Protein AF-A0A7S3MG61-F1 (afdb_monomer)

Foldseek 3Di:
DDDDDDDDDPVVVVVVVVVVVVVVVVVVVVVVVVVVVVVVVVVVVVVVVVVVVVVVVVVVVVVVVVVVVVVVVVVVVVVVVVVVVVVVVVVVVVVCCVVPPDPQFQLQDPVSLVVVLVVLLPDDDQAPVVLVVSLVSLVVSLVNLVVQLVVCVVVVPPVSNVVSVVSNVSSVVSSVVSNVNNVVVCVVCVVVVVPPD

Organism: NCBI:txid89044

Mean predicted aligned error: 12.18 Å

Structure (mmCIF, N/CA/C/O backbone):
data_AF-A0A7S3MG61-F1
#
_entry.id   AF-A0A7S3MG61-F1
#
loop_
_atom_site.group_PDB
_atom_site.id
_atom_site.type_symbol
_atom_site.label_atom_id
_atom_site.label_alt_id
_atom_site.label_comp_id
_atom_site.label_asym_id
_atom_site.label_entity_id
_atom_site.label_seq_id
_atom_site.pdbx_PDB_ins_code
_atom_site.Cartn_x
_atom_site.Cartn_y
_atom_site.Cartn_z
_atom_site.occupancy
_atom_site.B_iso_or_equiv
_atom_site.auth_seq_id
_atom_site.auth_comp_id
_atom_site.auth_asym_id
_atom_site.auth_atom_id
_atom_site.pdbx_PDB_model_num
ATOM 1 N N . MET A 1 1 ? -23.237 14.211 107.366 1.00 39.22 1 MET A N 1
ATOM 2 C CA . MET A 1 1 ? -23.897 12.9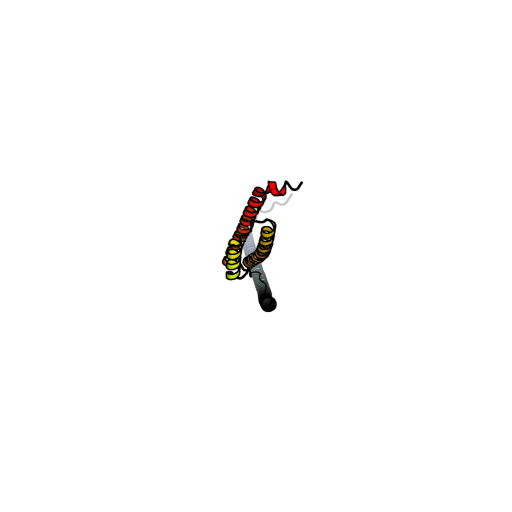23 107.675 1.00 39.22 1 MET A CA 1
ATOM 3 C C . MET A 1 1 ? -24.653 12.471 106.430 1.00 39.22 1 MET A C 1
ATOM 5 O O . MET A 1 1 ? -25.787 12.879 106.239 1.00 39.22 1 MET A O 1
ATOM 9 N N . GLY A 1 2 ? -23.993 11.743 105.523 1.00 42.53 2 GLY A N 1
ATOM 10 C CA . GLY A 1 2 ? -24.640 11.208 104.318 1.00 42.53 2 GLY A CA 1
ATOM 11 C C . GLY A 1 2 ? -25.336 9.879 104.642 1.00 42.53 2 GLY A C 1
ATOM 12 O O . GLY A 1 2 ? -24.724 9.055 105.325 1.00 42.53 2 GLY A O 1
ATOM 13 N N . PRO A 1 3 ? -26.592 9.653 104.222 1.00 50.09 3 PRO A N 1
ATOM 14 C CA . PRO A 1 3 ? -27.312 8.431 104.562 1.00 50.09 3 PRO A CA 1
ATOM 15 C C . PRO A 1 3 ? -26.637 7.206 103.924 1.00 50.09 3 PRO A C 1
ATOM 17 O O . PRO A 1 3 ? -26.406 7.152 102.714 1.00 50.09 3 PRO A O 1
ATOM 20 N N . LYS A 1 4 ? -26.298 6.220 104.766 1.00 53.09 4 LYS A N 1
ATOM 21 C CA . LYS A 1 4 ? -25.766 4.911 104.362 1.00 53.09 4 LYS A CA 1
ATOM 22 C C . LYS A 1 4 ? -26.790 4.210 103.463 1.00 53.09 4 LYS A C 1
ATOM 24 O O . LYS A 1 4 ? -27.895 3.916 103.910 1.00 53.09 4 LYS A O 1
ATOM 29 N N . LYS A 1 5 ? -26.408 3.916 102.215 1.00 53.34 5 LYS A N 1
ATOM 30 C CA . LYS A 1 5 ? -27.194 3.079 101.295 1.00 53.34 5 LYS A CA 1
ATOM 31 C C . LYS A 1 5 ? -27.421 1.696 101.919 1.00 53.34 5 LYS A C 1
ATOM 33 O O . LYS A 1 5 ? -26.457 1.005 102.252 1.00 53.34 5 LYS A O 1
ATOM 38 N N . ALA A 1 6 ? -28.685 1.309 102.069 1.00 57.03 6 ALA A N 1
ATOM 39 C CA . ALA A 1 6 ? -29.085 -0.039 102.455 1.00 57.03 6 ALA A CA 1
ATOM 40 C C . ALA A 1 6 ? -28.622 -1.055 101.390 1.00 57.03 6 ALA A C 1
ATOM 42 O O . ALA A 1 6 ? -28.714 -0.790 100.190 1.00 57.03 6 ALA A O 1
ATOM 43 N N . LYS A 1 7 ? -28.091 -2.205 101.825 1.00 57.38 7 LYS A N 1
ATOM 44 C CA . LYS A 1 7 ? -27.739 -3.324 100.938 1.00 57.38 7 LYS A CA 1
ATOM 45 C C . LYS A 1 7 ? -29.035 -3.986 100.455 1.00 57.38 7 LYS A C 1
ATOM 47 O O . LYS A 1 7 ? -29.800 -4.457 101.289 1.00 57.38 7 LYS A O 1
ATOM 52 N N . LYS A 1 8 ? -29.253 -4.018 99.135 1.00 55.31 8 LYS A N 1
ATOM 53 C CA . LYS A 1 8 ? -30.353 -4.758 98.489 1.00 55.31 8 LYS A CA 1
ATOM 54 C C . LYS A 1 8 ? -30.331 -6.234 98.900 1.00 55.31 8 LYS A C 1
ATOM 56 O O . LYS A 1 8 ? -29.253 -6.807 99.088 1.00 55.31 8 LYS A O 1
ATOM 61 N N . THR A 1 9 ? -31.506 -6.838 99.046 1.00 62.31 9 THR A N 1
ATOM 62 C CA . THR A 1 9 ? -31.637 -8.260 99.392 1.00 62.31 9 THR A CA 1
ATOM 63 C C . THR A 1 9 ? -31.299 -9.155 98.192 1.00 62.31 9 THR A C 1
ATOM 65 O O . THR A 1 9 ? -31.356 -8.729 97.040 1.00 62.31 9 THR A O 1
ATOM 68 N N . LYS A 1 10 ? -30.897 -10.411 98.443 1.00 66.56 10 LYS A N 1
ATOM 69 C CA . LYS A 1 10 ? -30.443 -11.351 97.396 1.00 66.56 10 LYS A CA 1
ATOM 70 C C . LYS A 1 10 ? -31.524 -11.624 96.331 1.00 66.56 10 LYS A C 1
ATOM 72 O O . LYS A 1 10 ? -31.174 -11.820 95.177 1.00 66.56 10 LYS A O 1
ATOM 77 N N . ALA A 1 11 ? -32.801 -11.571 96.720 1.00 70.69 11 ALA A N 1
ATOM 78 C CA . ALA A 1 11 ? -33.955 -11.739 95.834 1.00 70.69 11 ALA A CA 1
ATOM 79 C C . ALA A 1 11 ? -34.184 -10.520 94.918 1.00 70.69 11 ALA A C 1
ATOM 81 O O . ALA A 1 11 ? -34.349 -10.689 93.717 1.00 70.69 11 ALA A O 1
ATOM 82 N N . GLU A 1 12 ? -34.081 -9.294 95.443 1.00 67.00 12 GLU A N 1
ATOM 83 C CA . GLU A 1 12 ? -34.183 -8.063 94.633 1.00 67.00 12 GLU A CA 1
ATOM 84 C C . GLU A 1 12 ? -33.030 -7.938 93.620 1.00 67.00 12 GLU A C 1
ATOM 86 O O . GLU A 1 12 ? -33.193 -7.370 92.544 1.00 67.00 12 GLU A O 1
ATOM 91 N N . LEU A 1 13 ? -31.853 -8.484 93.948 1.00 66.31 13 LEU A N 1
ATOM 92 C CA . LEU A 1 13 ? -30.700 -8.563 93.042 1.00 66.31 13 LEU A CA 1
ATOM 93 C C . LEU A 1 13 ? -30.873 -9.600 91.921 1.00 66.31 13 LEU A C 1
ATOM 95 O O . LEU A 1 13 ? -30.273 -9.432 90.861 1.00 66.31 13 LEU A O 1
ATOM 99 N N . GLU A 1 14 ? -31.642 -10.667 92.146 1.00 72.88 14 GLU A N 1
ATOM 100 C CA . GLU A 1 14 ? -31.968 -11.655 91.108 1.00 72.88 14 GLU A CA 1
ATOM 101 C C . GLU A 1 14 ? -33.100 -11.167 90.199 1.00 72.88 14 GLU A C 1
ATOM 103 O O . GLU A 1 14 ? -32.994 -11.307 88.984 1.00 72.88 14 GLU A O 1
ATOM 108 N N . GLU A 1 15 ? -34.119 -10.506 90.749 1.00 75.12 15 GLU A N 1
ATOM 109 C CA . GLU A 1 15 ? -35.211 -9.910 89.970 1.00 75.12 15 GLU A CA 1
ATOM 110 C C . GLU A 1 15 ? -34.721 -8.751 89.080 1.00 75.12 15 GLU A C 1
ATOM 112 O O . GLU A 1 15 ? -35.071 -8.673 87.904 1.00 75.12 15 GLU A O 1
ATOM 117 N N . GLU A 1 16 ? -33.813 -7.904 89.584 1.00 73.62 16 GLU A N 1
ATOM 118 C CA . GLU A 1 16 ? -33.169 -6.853 88.782 1.00 73.62 16 GLU A CA 1
ATOM 119 C C . GLU A 1 16 ? -32.260 -7.429 87.682 1.00 73.62 16 GLU A C 1
ATOM 121 O O . GLU A 1 16 ? -32.155 -6.844 86.604 1.00 73.62 16 GLU A O 1
ATOM 126 N N . LYS A 1 17 ? -31.610 -8.577 87.921 1.00 77.75 17 LYS A N 1
ATOM 127 C CA . LYS A 1 17 ? -30.827 -9.276 86.889 1.00 77.75 17 LYS A CA 1
ATOM 128 C C . LYS A 1 17 ? -31.722 -9.864 85.801 1.00 77.75 17 LYS A C 1
ATOM 130 O O . LYS A 1 17 ? -31.423 -9.666 84.630 1.00 77.75 17 LYS A O 1
ATOM 135 N N . LEU A 1 18 ? -32.824 -10.512 86.178 1.00 78.25 18 LEU A N 1
ATOM 136 C CA . LEU A 1 18 ? -33.815 -11.060 85.246 1.00 78.25 18 LEU A CA 1
ATOM 137 C C . LEU A 1 18 ? -34.458 -9.967 84.382 1.00 78.25 18 LEU A C 1
ATOM 139 O O . LEU A 1 18 ? -34.554 -10.126 83.167 1.00 78.25 18 LEU A O 1
ATOM 143 N N . ALA A 1 19 ? -34.826 -8.830 84.977 1.00 79.44 19 ALA A N 1
ATOM 144 C CA . ALA A 1 19 ? -35.362 -7.690 84.233 1.00 79.44 19 ALA A CA 1
ATOM 145 C C . ALA A 1 19 ? -34.335 -7.104 83.247 1.00 79.44 19 ALA A C 1
ATOM 147 O O . ALA A 1 19 ? -34.679 -6.780 82.110 1.00 79.44 19 ALA A O 1
ATOM 148 N N . ARG A 1 20 ? -33.060 -7.020 83.653 1.00 79.50 20 ARG A N 1
ATOM 149 C CA . ARG A 1 20 ? -31.976 -6.510 82.803 1.00 79.50 20 ARG A CA 1
ATOM 150 C C . ARG A 1 20 ? -31.647 -7.467 81.650 1.00 79.50 20 ARG A C 1
ATOM 152 O O . ARG A 1 20 ? -31.441 -7.004 80.534 1.00 79.50 20 ARG A O 1
ATOM 159 N N . GLU A 1 21 ? -31.666 -8.780 81.887 1.00 81.88 21 GLU A N 1
ATOM 160 C CA . GLU A 1 21 ? -31.512 -9.800 80.838 1.00 81.88 21 GLU A CA 1
ATOM 161 C C . GLU A 1 21 ? -32.682 -9.781 79.839 1.00 81.88 21 GLU A C 1
ATOM 163 O O . GLU A 1 21 ? -32.477 -9.945 78.634 1.00 81.88 21 GLU A O 1
ATOM 168 N N . GLU A 1 22 ? -33.916 -9.544 80.298 1.00 80.75 22 GLU A N 1
ATOM 169 C CA . GLU A 1 22 ? -35.078 -9.445 79.410 1.00 80.75 22 GLU A CA 1
ATOM 170 C C . GLU A 1 22 ? -35.059 -8.162 78.559 1.00 80.75 22 GLU A C 1
ATOM 172 O O . GLU A 1 22 ? -35.382 -8.209 77.367 1.00 80.75 22 GLU A O 1
ATOM 177 N N . GLU A 1 23 ? -34.645 -7.026 79.130 1.00 83.00 23 GLU A N 1
ATOM 178 C CA . GLU A 1 23 ? -34.424 -5.779 78.385 1.00 83.00 23 GLU A CA 1
ATOM 179 C C . GLU A 1 23 ? -33.294 -5.913 77.362 1.00 83.00 23 GLU A C 1
ATOM 181 O O . GLU A 1 23 ? -33.469 -5.516 76.210 1.00 83.00 23 GLU A O 1
ATOM 186 N N . GLU A 1 24 ? -32.169 -6.526 77.734 1.00 84.44 24 GLU A N 1
ATOM 187 C CA . GLU A 1 24 ? -31.039 -6.759 76.830 1.00 84.44 24 GLU A CA 1
ATOM 188 C C . GLU A 1 24 ? -31.435 -7.696 75.679 1.00 84.44 24 GLU A C 1
ATOM 190 O O . GLU A 1 24 ? -31.105 -7.446 74.518 1.00 84.44 24 GLU A O 1
ATOM 195 N N . ARG A 1 25 ? -32.254 -8.720 75.954 1.00 85.50 25 ARG A N 1
ATOM 196 C CA . ARG A 1 25 ? -32.811 -9.596 74.915 1.00 85.50 25 ARG A CA 1
ATOM 197 C C . ARG A 1 25 ? -33.752 -8.847 73.972 1.00 85.50 25 ARG A C 1
ATOM 199 O O . ARG A 1 25 ? -33.692 -9.061 72.761 1.00 85.50 25 ARG A O 1
ATOM 206 N N . LYS A 1 26 ? -34.623 -7.975 74.493 1.00 88.06 26 LYS A N 1
ATOM 207 C CA . LYS A 1 26 ? -35.524 -7.144 73.671 1.00 88.06 26 LYS A CA 1
ATOM 208 C C . LYS A 1 26 ? -34.745 -6.132 72.829 1.00 88.06 26 LYS A C 1
ATOM 210 O O . LYS A 1 26 ? -35.071 -5.961 71.655 1.00 88.06 26 LYS A O 1
ATOM 215 N N . ALA A 1 27 ? -33.705 -5.517 73.391 1.00 86.94 27 ALA A N 1
ATOM 216 C CA . ALA A 1 27 ? -32.818 -4.603 72.679 1.00 86.94 27 ALA A CA 1
ATOM 217 C C . ALA A 1 27 ? -32.076 -5.317 71.541 1.00 86.94 27 ALA A C 1
ATOM 219 O O . ALA A 1 27 ? -32.098 -4.836 70.410 1.00 86.94 27 ALA A O 1
ATOM 220 N N . LYS A 1 28 ? -31.531 -6.511 71.804 1.00 90.00 28 LYS A N 1
ATOM 221 C CA . LYS A 1 28 ? -30.835 -7.323 70.799 1.00 90.00 28 LYS A CA 1
ATOM 222 C C . LYS A 1 28 ? -31.748 -7.746 69.647 1.00 90.00 28 LYS A C 1
ATOM 224 O O . LYS A 1 28 ? -31.377 -7.605 68.492 1.00 90.00 28 LYS A O 1
ATOM 229 N N . ILE A 1 29 ? -32.981 -8.173 69.936 1.00 89.38 29 ILE A N 1
ATOM 230 C CA . ILE A 1 29 ? -33.969 -8.519 68.896 1.00 89.38 29 ILE A CA 1
ATOM 231 C C . ILE A 1 29 ? -34.336 -7.294 68.039 1.00 89.38 29 ILE A C 1
ATOM 233 O O . ILE A 1 29 ? -34.508 -7.415 66.826 1.00 89.38 29 ILE A O 1
ATOM 237 N N . ALA A 1 30 ? -34.472 -6.113 68.647 1.00 89.19 30 ALA A N 1
ATOM 238 C CA . ALA A 1 30 ? -34.774 -4.882 67.918 1.00 89.19 30 ALA A CA 1
ATOM 239 C C . ALA A 1 30 ? -33.593 -4.408 67.050 1.00 89.19 30 ALA A C 1
ATOM 241 O O . ALA A 1 30 ? -33.809 -3.928 65.935 1.00 89.19 30 ALA A O 1
ATOM 242 N N . GLU A 1 31 ? -32.363 -4.564 67.540 1.00 90.00 31 GLU A N 1
ATOM 243 C CA . GLU A 1 31 ? -31.133 -4.282 66.798 1.00 90.00 31 GLU A CA 1
ATOM 244 C C . GLU A 1 31 ? -30.945 -5.258 65.630 1.00 90.00 31 GLU A C 1
ATOM 246 O O . GLU A 1 31 ? -30.749 -4.820 64.497 1.00 90.00 31 GLU A O 1
ATOM 251 N N . ASP A 1 32 ? -31.118 -6.562 65.864 1.00 90.81 32 ASP A N 1
ATOM 252 C CA . ASP A 1 32 ? -31.057 -7.595 64.825 1.00 90.81 32 ASP A CA 1
ATOM 253 C C . ASP A 1 32 ? -32.106 -7.345 63.730 1.00 90.81 32 ASP A C 1
ATOM 255 O O . ASP A 1 32 ? -31.814 -7.475 62.539 1.00 90.81 32 ASP A O 1
ATOM 259 N N . LYS A 1 33 ? -33.315 -6.908 64.110 1.00 92.62 33 LYS A N 1
ATOM 260 C CA . LYS A 1 33 ? -34.366 -6.540 63.153 1.00 92.62 33 LYS A CA 1
ATOM 261 C C . LYS A 1 33 ? -33.985 -5.317 62.312 1.00 92.62 33 LYS A C 1
ATOM 263 O O . LYS A 1 33 ? -34.169 -5.351 61.098 1.00 92.62 33 LYS A O 1
ATOM 268 N N . ARG A 1 34 ? -33.421 -4.266 62.921 1.00 91.50 34 ARG A N 1
ATOM 269 C CA . ARG A 1 34 ? -32.925 -3.091 62.178 1.00 91.50 34 ARG A CA 1
ATOM 270 C C . ARG A 1 34 ? -31.788 -3.455 61.230 1.00 91.50 34 ARG A C 1
ATOM 272 O O . ARG A 1 34 ? -31.805 -3.038 60.079 1.00 91.50 34 ARG A O 1
ATOM 279 N N . ASN A 1 35 ? -30.842 -4.270 61.689 1.00 92.81 35 ASN A N 1
ATOM 280 C CA . ASN A 1 35 ? -29.720 -4.724 60.872 1.00 92.81 35 ASN A CA 1
ATOM 281 C C . ASN A 1 35 ? -30.194 -5.558 59.672 1.00 92.81 35 ASN A C 1
ATOM 283 O O . ASN A 1 35 ? -29.661 -5.400 58.574 1.00 92.81 35 ASN A O 1
ATOM 287 N N . ALA A 1 36 ? -31.212 -6.405 59.852 1.00 92.75 36 ALA A N 1
ATOM 288 C CA . ALA A 1 36 ? -31.808 -7.178 58.764 1.00 92.75 36 ALA A CA 1
ATOM 289 C C . ALA A 1 36 ? -32.539 -6.288 57.740 1.00 92.75 36 ALA A C 1
ATOM 291 O O . ALA A 1 36 ? -32.368 -6.476 56.536 1.00 92.75 36 ALA A O 1
ATOM 292 N N . GLU A 1 37 ? -33.311 -5.298 58.199 1.00 92.25 37 GLU A N 1
ATOM 293 C CA . GLU A 1 37 ? -34.001 -4.333 57.328 1.00 92.25 37 GLU A CA 1
ATOM 294 C C . GLU A 1 37 ? -33.005 -3.466 56.532 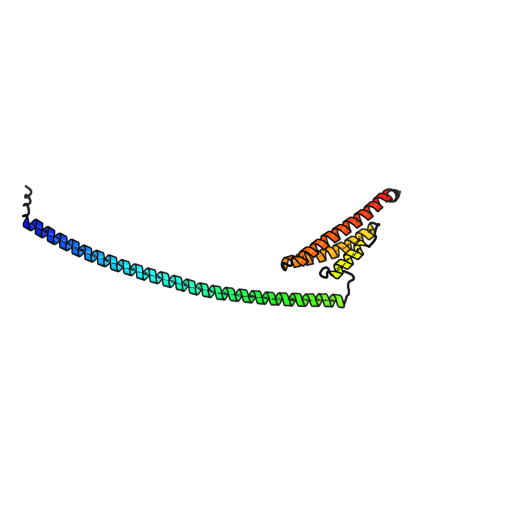1.00 92.25 37 GLU A C 1
ATOM 296 O O . GLU A 1 37 ? -33.165 -3.288 55.321 1.00 92.25 37 GLU A O 1
ATOM 301 N N . ASP A 1 38 ? -31.935 -2.985 57.174 1.00 93.19 38 ASP A N 1
ATOM 302 C CA . ASP A 1 38 ? -30.878 -2.213 56.512 1.00 93.19 38 ASP A CA 1
ATOM 303 C C . ASP A 1 38 ? -30.074 -3.060 55.514 1.00 93.19 38 ASP A C 1
ATOM 305 O O . ASP A 1 38 ? -29.711 -2.572 54.438 1.00 93.19 38 ASP A O 1
ATOM 309 N N . ALA A 1 39 ? -29.806 -4.330 55.831 1.00 93.81 39 ALA A N 1
ATOM 310 C CA . ALA A 1 39 ? -29.136 -5.255 54.920 1.00 93.81 39 ALA A CA 1
ATOM 311 C C . ALA A 1 39 ? -29.986 -5.541 53.674 1.00 93.81 39 ALA A C 1
ATOM 313 O O . ALA A 1 39 ? -29.470 -5.486 52.555 1.00 93.81 39 ALA A O 1
ATOM 314 N N . GLU A 1 40 ? -31.290 -5.774 53.844 1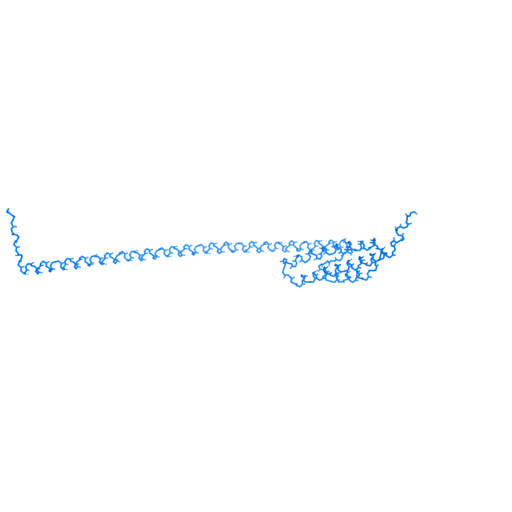.00 94.38 40 GLU A N 1
ATOM 315 C CA . GLU A 1 40 ? -32.205 -5.995 52.722 1.00 94.38 40 GLU A CA 1
ATOM 316 C C . GLU A 1 40 ? -32.329 -4.737 51.853 1.00 94.38 40 GLU A C 1
ATOM 318 O O . GLU A 1 40 ? -32.256 -4.819 50.626 1.00 94.38 40 GLU A O 1
ATOM 323 N N . LYS A 1 41 ? -32.408 -3.551 52.469 1.00 94.94 41 LYS A N 1
ATOM 324 C CA . LYS A 1 41 ? -32.431 -2.277 51.739 1.00 94.94 41 LYS A CA 1
ATOM 325 C C . LYS A 1 41 ? -31.159 -2.060 50.916 1.00 94.94 41 LYS A C 1
ATOM 327 O O . LYS A 1 41 ? -31.245 -1.637 49.764 1.00 94.94 41 LYS A O 1
ATOM 332 N N . ARG A 1 42 ? -29.981 -2.376 51.469 1.00 94.50 42 ARG A N 1
ATOM 333 C CA . ARG A 1 42 ? -28.704 -2.311 50.733 1.00 94.50 42 ARG A CA 1
ATOM 334 C C . ARG A 1 42 ? -28.660 -3.308 49.580 1.00 94.50 42 ARG A C 1
ATOM 336 O O . ARG A 1 42 ? -28.196 -2.942 48.505 1.00 94.50 42 ARG A O 1
ATOM 343 N N . ARG A 1 43 ? -29.167 -4.529 49.779 1.00 95.19 43 ARG A N 1
ATOM 344 C CA . ARG A 1 43 ? -29.229 -5.550 48.724 1.00 95.19 43 ARG A CA 1
ATOM 345 C C . ARG A 1 43 ? -30.124 -5.104 47.571 1.00 95.19 43 ARG A C 1
ATOM 347 O O . ARG A 1 43 ? -29.733 -5.235 46.417 1.00 95.19 43 ARG A O 1
ATOM 354 N N . LEU A 1 44 ? -31.303 -4.562 47.874 1.00 95.12 44 LEU A N 1
ATOM 355 C CA . LEU A 1 44 ? -32.235 -4.062 46.859 1.00 95.12 44 LEU A CA 1
ATOM 356 C C . LEU A 1 44 ? -31.653 -2.877 46.081 1.00 95.12 44 LEU A C 1
ATOM 358 O O . LEU A 1 44 ? -31.784 -2.835 44.861 1.00 95.12 44 LEU A O 1
ATOM 362 N N . GLU A 1 45 ? -30.968 -1.953 46.758 1.00 94.81 45 GLU A N 1
ATOM 363 C CA . GLU A 1 45 ? -30.316 -0.824 46.087 1.00 94.81 45 GLU A CA 1
ATOM 364 C C . GLU A 1 45 ? -29.140 -1.273 45.209 1.00 94.81 45 GLU A C 1
ATOM 366 O O . GLU A 1 45 ? -29.008 -0.798 44.084 1.00 94.81 45 GLU A O 1
ATOM 371 N N . GLN A 1 46 ? -28.324 -2.231 45.663 1.00 95.00 46 GLN A N 1
ATOM 372 C CA . GLN A 1 46 ? -27.270 -2.822 44.829 1.00 95.00 46 GLN A CA 1
ATOM 373 C C . GLN A 1 46 ? -27.848 -3.464 43.567 1.00 95.00 46 GLN A C 1
ATOM 375 O O . GLN A 1 46 ? -27.364 -3.198 42.471 1.00 95.00 46 GLN A O 1
ATOM 380 N N . LEU A 1 47 ? -28.928 -4.234 43.706 1.00 95.44 47 LEU A N 1
ATOM 381 C CA . LEU A 1 47 ? -29.581 -4.896 42.578 1.00 95.44 47 LEU A CA 1
ATOM 382 C C . LEU A 1 47 ? -30.176 -3.882 41.587 1.00 95.44 47 LEU A C 1
ATOM 384 O O . LEU A 1 47 ? -30.124 -4.093 40.375 1.00 95.44 47 LEU A O 1
ATOM 388 N N . ARG A 1 48 ? -30.691 -2.751 42.092 1.00 96.31 48 ARG A N 1
ATOM 389 C CA . ARG A 1 48 ? -31.157 -1.627 41.267 1.00 96.31 48 ARG A CA 1
ATOM 390 C C . ARG A 1 48 ? -30.006 -0.999 40.482 1.00 96.31 48 ARG A C 1
ATOM 392 O O . ARG A 1 48 ? -30.114 -0.863 39.267 1.00 96.31 48 ARG A O 1
ATOM 399 N N . VAL A 1 49 ? -28.902 -0.667 41.152 1.00 96.12 49 VAL A N 1
ATOM 400 C CA . VAL A 1 49 ? -27.720 -0.058 40.520 1.00 96.12 49 VAL A CA 1
ATOM 401 C C . VAL A 1 49 ? -27.102 -0.994 39.480 1.00 96.12 49 VAL A C 1
ATOM 403 O O . VAL A 1 49 ? -26.754 -0.549 38.390 1.00 96.12 49 VAL A O 1
ATOM 406 N N . GLU A 1 50 ? -27.000 -2.292 39.769 1.00 95.94 50 GLU A N 1
ATOM 407 C CA . GLU A 1 50 ? -26.513 -3.290 38.810 1.00 95.94 50 GLU A CA 1
ATOM 408 C C . GLU A 1 50 ? -27.428 -3.397 37.582 1.00 95.94 50 GLU A C 1
ATOM 410 O O . GLU A 1 50 ? -26.938 -3.442 36.451 1.00 95.94 50 GLU A O 1
ATOM 415 N N . GLY A 1 51 ? -28.749 -3.380 37.787 1.00 95.50 51 GLY A N 1
ATOM 416 C CA . GLY A 1 51 ? -29.731 -3.364 36.703 1.00 95.50 51 GLY A CA 1
ATOM 417 C C . GLY A 1 51 ? -29.620 -2.118 35.822 1.00 95.50 51 GLY A C 1
ATOM 418 O O . GLY A 1 51 ? -29.588 -2.229 34.596 1.00 95.50 51 GLY A O 1
ATOM 419 N N . GLU A 1 52 ? -29.492 -0.938 36.432 1.00 95.38 52 GLU A N 1
ATOM 420 C CA . GLU A 1 52 ? -29.304 0.335 35.725 1.00 95.38 52 GLU A CA 1
ATOM 421 C C . GLU A 1 52 ? -27.991 0.361 34.934 1.00 95.38 52 GLU A C 1
ATOM 423 O O . GLU A 1 52 ? -27.987 0.739 33.762 1.00 95.38 52 GLU A O 1
ATOM 428 N N . GLN A 1 53 ? -26.886 -0.103 35.528 1.00 96.12 53 GLN A N 1
ATOM 429 C CA . GLN A 1 53 ? -25.594 -0.196 34.843 1.00 96.12 53 GLN A CA 1
ATOM 430 C C . GLN A 1 53 ? -25.631 -1.175 33.671 1.00 96.12 53 GLN A C 1
ATOM 432 O O . GLN A 1 53 ? -25.056 -0.895 32.619 1.00 96.12 53 GLN A O 1
ATOM 437 N N . LYS A 1 54 ? -26.296 -2.323 33.835 1.00 96.81 54 LYS A N 1
ATOM 438 C CA . LYS A 1 54 ? -26.449 -3.302 32.759 1.00 96.81 54 LYS A CA 1
ATOM 439 C C . LYS A 1 54 ? -27.252 -2.715 31.599 1.00 96.81 54 LYS A C 1
ATOM 441 O O . LYS A 1 54 ? -26.790 -2.786 30.466 1.00 96.81 54 LYS A O 1
ATOM 446 N N . ASN A 1 55 ? -28.383 -2.075 31.889 1.00 96.69 55 ASN A N 1
ATOM 447 C CA . ASN A 1 55 ? -29.208 -1.425 30.872 1.00 96.69 55 ASN A CA 1
ATOM 448 C C . ASN A 1 55 ? -28.444 -0.303 30.143 1.00 96.69 55 ASN A C 1
ATOM 450 O O . ASN A 1 55 ? -28.479 -0.220 28.919 1.00 96.69 55 ASN A O 1
ATOM 454 N N . ALA A 1 56 ? -27.686 0.523 30.874 1.00 96.81 56 ALA A N 1
ATOM 455 C CA . ALA A 1 56 ? -26.860 1.572 30.275 1.00 96.81 56 ALA A CA 1
ATOM 456 C C . ALA A 1 56 ? -25.800 1.001 29.316 1.00 96.81 56 ALA A C 1
ATOM 458 O O . ALA A 1 56 ? -25.631 1.513 28.211 1.00 96.81 56 ALA A O 1
ATOM 459 N N . ARG A 1 57 ? -25.129 -0.092 29.705 1.00 96.25 57 ARG A N 1
ATOM 460 C CA . ARG A 1 57 ? -24.152 -0.783 28.847 1.00 96.25 57 ARG A CA 1
ATOM 461 C C . ARG A 1 57 ? -24.798 -1.409 27.615 1.00 96.25 57 ARG A C 1
ATOM 463 O O . ARG A 1 57 ? -24.200 -1.375 26.547 1.00 96.25 57 ARG A O 1
ATOM 470 N N . GLU A 1 58 ? -25.989 -1.988 27.749 1.00 97.31 58 GLU A N 1
ATOM 471 C CA . GLU A 1 58 ? -26.722 -2.574 26.619 1.00 97.31 58 GLU A CA 1
ATOM 472 C C . GLU A 1 58 ? -27.116 -1.504 25.592 1.00 97.31 58 GLU A C 1
ATOM 474 O O . GLU A 1 58 ? -26.886 -1.699 24.398 1.00 97.31 58 GLU A O 1
ATOM 479 N N . LEU A 1 59 ? -27.606 -0.347 26.050 1.00 97.31 59 LEU A N 1
ATOM 480 C CA . LEU A 1 59 ? -27.921 0.798 25.189 1.00 97.31 59 LEU A CA 1
ATOM 481 C C . LEU A 1 59 ? -26.676 1.367 24.496 1.00 97.31 59 LEU A C 1
ATOM 483 O O . LEU A 1 59 ? -26.704 1.641 23.297 1.00 97.31 59 LEU A O 1
ATOM 487 N N . GLU A 1 60 ? -25.568 1.521 25.224 1.00 97.56 60 GLU A N 1
ATOM 488 C CA . GLU A 1 60 ? -24.306 1.991 24.645 1.00 97.56 60 GLU A CA 1
ATOM 489 C C . GLU A 1 60 ? -23.760 1.008 23.604 1.00 97.56 60 GLU A C 1
ATOM 491 O O . GLU A 1 60 ? -23.320 1.416 22.531 1.00 97.56 60 GLU A O 1
ATOM 496 N N . LEU A 1 61 ? -23.842 -0.294 23.881 1.00 97.75 61 LEU A N 1
ATOM 497 C CA . LEU A 1 61 ? -23.413 -1.335 22.955 1.00 97.75 61 LEU A CA 1
ATOM 498 C C . LEU A 1 61 ? -24.277 -1.364 21.690 1.00 97.75 61 LEU A C 1
ATOM 500 O O . LEU A 1 61 ? -23.753 -1.621 20.608 1.00 97.75 61 LEU A O 1
ATOM 504 N N . GLN A 1 62 ? -25.576 -1.082 21.802 1.00 97.69 62 GLN A N 1
ATOM 505 C CA . GLN A 1 62 ? -26.443 -0.926 20.639 1.00 97.69 62 GLN A CA 1
ATOM 506 C C . GLN A 1 62 ? -26.048 0.300 19.804 1.00 97.69 62 GLN A C 1
ATOM 508 O O . GLN A 1 62 ? -25.845 0.158 18.601 1.00 97.69 62 GLN A O 1
ATOM 513 N N . ARG A 1 63 ? -25.828 1.460 20.439 1.00 97.88 63 ARG A N 1
ATOM 514 C CA . ARG A 1 63 ? -25.356 2.667 19.741 1.00 97.88 63 ARG A CA 1
ATOM 515 C C . ARG A 1 63 ? -24.031 2.419 19.013 1.00 97.88 63 ARG A C 1
ATOM 517 O O . ARG A 1 63 ? -23.893 2.761 17.847 1.00 97.88 63 ARG A O 1
ATOM 524 N N . LEU A 1 64 ? -23.067 1.782 19.682 1.00 97.69 64 LEU A N 1
ATOM 525 C CA . LEU A 1 64 ? -21.760 1.472 19.096 1.00 97.69 64 LEU A CA 1
ATOM 526 C C . LEU A 1 64 ? -21.856 0.499 17.916 1.00 97.69 64 LEU A C 1
ATOM 528 O O . LEU A 1 64 ? -21.080 0.618 16.972 1.00 97.69 64 LEU A O 1
ATOM 532 N N . LYS A 1 65 ? -22.793 -0.456 17.949 1.00 98.06 65 LYS A N 1
ATOM 533 C CA . LYS A 1 65 ? -23.047 -1.346 16.808 1.00 98.06 65 LYS A CA 1
ATOM 534 C C . LYS A 1 65 ? -23.579 -0.576 15.607 1.00 98.06 65 LYS A C 1
ATOM 536 O O . LYS A 1 65 ? -23.054 -0.756 14.516 1.00 98.06 65 LYS A O 1
ATOM 541 N N . GLU A 1 66 ? -24.562 0.293 15.818 1.00 97.69 66 GLU A N 1
ATOM 542 C CA . GLU A 1 66 ? -25.132 1.125 14.753 1.00 97.69 66 GLU A CA 1
ATOM 543 C C . GLU A 1 66 ? -24.069 2.062 14.149 1.00 97.69 66 GLU A C 1
ATOM 545 O O . GLU A 1 66 ? -23.947 2.157 12.929 1.00 97.69 66 GLU A O 1
ATOM 550 N N . GLU A 1 67 ? -23.232 2.690 14.984 1.00 97.50 67 GLU A N 1
ATOM 5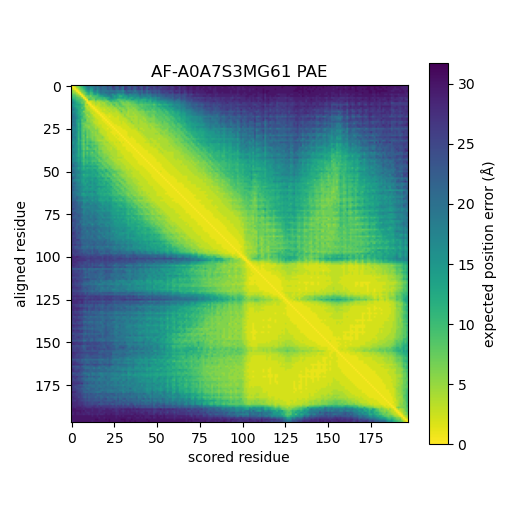51 C CA . GLU A 1 67 ? -22.098 3.509 14.530 1.00 97.50 67 GLU A CA 1
ATOM 552 C C . GLU A 1 67 ? -21.074 2.686 13.732 1.00 97.50 67 GLU A C 1
ATOM 554 O O . GLU A 1 67 ? -20.608 3.118 12.676 1.00 97.50 67 GLU A O 1
ATOM 559 N N . PHE A 1 68 ? -20.732 1.487 14.210 1.00 97.56 68 PHE A N 1
ATOM 560 C CA . PHE A 1 68 ? -19.795 0.596 13.530 1.00 97.56 68 PHE A CA 1
ATOM 561 C C . PHE A 1 68 ? -20.319 0.140 12.163 1.00 97.56 68 PHE A C 1
ATOM 563 O O . PHE A 1 68 ? -19.568 0.150 11.185 1.00 97.56 68 PHE A O 1
ATOM 570 N N . GLU A 1 69 ? -21.592 -0.245 12.081 1.00 97.75 69 GLU A N 1
ATOM 571 C CA . GLU A 1 69 ? -22.238 -0.641 10.828 1.00 97.75 69 GLU A CA 1
ATOM 572 C C . GLU A 1 69 ? -22.268 0.528 9.837 1.00 97.75 69 GLU A C 1
ATOM 574 O O . GLU A 1 69 ? -21.832 0.366 8.698 1.00 97.75 69 GLU A O 1
ATOM 579 N N . ALA A 1 70 ? -22.644 1.729 10.289 1.00 97.25 70 ALA A N 1
ATOM 580 C CA . ALA A 1 70 ? -22.648 2.928 9.454 1.00 97.25 70 ALA A CA 1
ATOM 581 C C . ALA A 1 70 ? -21.254 3.268 8.893 1.00 97.25 70 ALA A C 1
ATOM 583 O O . ALA A 1 70 ? -21.117 3.549 7.702 1.00 97.25 70 ALA A O 1
ATOM 584 N N . ILE A 1 71 ? -20.207 3.209 9.725 1.00 97.12 71 ILE A N 1
ATOM 585 C CA . ILE A 1 71 ? -18.822 3.442 9.281 1.00 97.12 71 ILE A CA 1
ATOM 586 C C . ILE A 1 71 ? -18.381 2.357 8.296 1.00 97.12 71 ILE A C 1
ATOM 588 O O 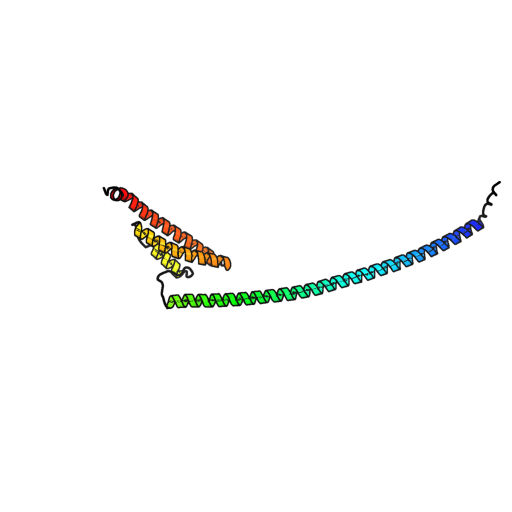. ILE A 1 71 ? -17.732 2.651 7.293 1.00 97.12 71 ILE A O 1
ATOM 592 N N . THR A 1 72 ? -18.727 1.100 8.569 1.00 97.25 72 THR 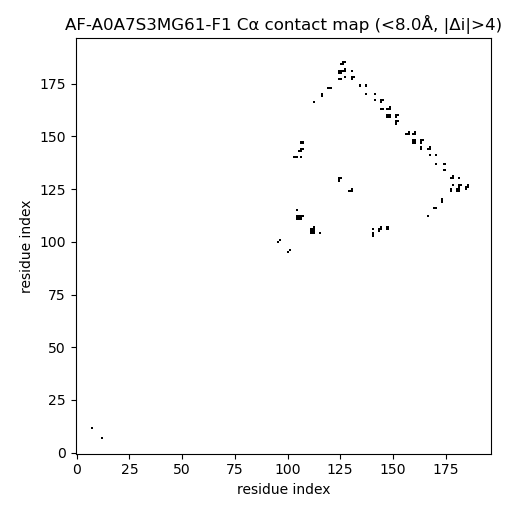A N 1
ATOM 593 C CA . THR A 1 72 ? -18.373 -0.026 7.700 1.00 97.25 72 THR A CA 1
ATOM 594 C C . THR A 1 72 ? -19.008 0.119 6.319 1.00 97.25 72 THR A C 1
ATOM 596 O O . THR A 1 72 ? -18.348 -0.130 5.309 1.00 97.25 72 THR A O 1
ATOM 599 N N . ASP A 1 73 ? -20.265 0.546 6.256 1.00 96.88 73 ASP A N 1
ATOM 600 C CA . ASP A 1 73 ? -20.966 0.747 4.991 1.00 96.88 73 ASP A CA 1
ATOM 601 C C . ASP A 1 73 ? -20.448 1.974 4.226 1.00 96.88 73 ASP A C 1
ATOM 603 O O . ASP A 1 73 ? -20.274 1.901 3.007 1.00 96.88 73 ASP A O 1
ATOM 607 N N . ASP A 1 74 ? -20.101 3.064 4.920 1.00 96.75 74 ASP A N 1
ATOM 608 C CA . ASP A 1 74 ? -19.428 4.221 4.312 1.00 96.75 74 ASP A CA 1
ATOM 609 C C . ASP A 1 74 ? -18.058 3.836 3.726 1.00 96.75 74 ASP A C 1
ATOM 611 O O . ASP A 1 74 ? -17.732 4.206 2.595 1.00 96.75 74 ASP A O 1
ATOM 615 N N . LEU A 1 75 ? -17.273 3.025 4.444 1.00 95.62 75 LEU A N 1
ATOM 616 C CA . LEU A 1 75 ? -15.991 2.515 3.952 1.00 95.62 75 LEU A CA 1
ATOM 617 C C . LEU A 1 75 ? -16.159 1.651 2.700 1.00 95.62 75 LEU A C 1
ATOM 619 O O . LEU A 1 75 ? -15.457 1.882 1.718 1.00 95.62 75 LEU A O 1
ATOM 623 N N . LYS A 1 76 ? -17.116 0.714 2.692 1.00 95.00 76 LYS A N 1
ATOM 624 C CA . LYS A 1 76 ? -17.414 -0.103 1.502 1.00 95.00 76 LYS A CA 1
ATOM 625 C C . LYS A 1 76 ? -17.855 0.756 0.318 1.00 95.00 76 LYS A C 1
ATOM 627 O O . LYS A 1 76 ? -17.454 0.500 -0.813 1.00 95.00 76 LYS A O 1
ATOM 632 N N . SER A 1 77 ? -18.677 1.776 0.564 1.00 95.62 77 SER A N 1
ATOM 633 C CA . SER A 1 77 ? -19.118 2.712 -0.474 1.00 95.62 77 SER A CA 1
ATOM 634 C C . SER A 1 77 ? -17.931 3.454 -1.092 1.00 95.62 77 SER A C 1
ATOM 636 O O . SER A 1 77 ? -17.798 3.499 -2.315 1.00 95.62 77 SER A O 1
ATOM 638 N N . LYS A 1 78 ? -17.021 3.972 -0.259 1.00 94.75 78 LYS A N 1
ATOM 639 C CA . LYS A 1 78 ? -15.797 4.644 -0.718 1.00 94.75 78 LYS A CA 1
ATOM 640 C C . LYS A 1 78 ? -14.856 3.704 -1.461 1.00 94.75 78 LYS A C 1
ATOM 642 O O . LYS A 1 78 ? -14.306 4.098 -2.480 1.00 94.75 78 LYS A O 1
ATOM 647 N N . GLU A 1 79 ? -14.702 2.468 -0.997 1.00 91.50 79 GLU A N 1
ATOM 648 C CA . GLU A 1 79 ? -13.903 1.448 -1.683 1.00 91.50 79 GLU A CA 1
ATOM 649 C C . GLU A 1 79 ? -14.460 1.154 -3.085 1.00 91.50 79 GLU A C 1
ATOM 651 O O . GLU A 1 79 ? -13.714 1.143 -4.062 1.00 91.50 79 GLU A O 1
ATOM 656 N N . LEU A 1 80 ? -15.783 1.013 -3.222 1.00 94.00 80 LEU A N 1
ATOM 657 C CA . LEU A 1 80 ? -16.431 0.836 -4.525 1.00 94.00 80 LEU A CA 1
ATOM 658 C C . LEU A 1 80 ? -16.270 2.057 -5.439 1.00 94.00 80 LEU A C 1
ATOM 660 O O . LEU A 1 80 ? -16.088 1.894 -6.647 1.00 94.00 80 LEU A O 1
ATOM 664 N N . GLN A 1 81 ? -16.345 3.271 -4.887 1.00 94.50 81 GLN A N 1
ATOM 665 C CA . GLN A 1 81 ? -16.104 4.503 -5.643 1.00 94.50 81 GLN A CA 1
ATOM 666 C C . GLN A 1 81 ? -14.659 4.575 -6.140 1.00 94.50 81 GLN A C 1
ATOM 668 O O . GLN A 1 81 ? -14.451 4.832 -7.324 1.00 94.50 81 GLN A O 1
ATOM 673 N N . LEU A 1 82 ? -13.689 4.269 -5.276 1.00 90.12 82 LEU A N 1
ATOM 674 C CA . LEU A 1 82 ? -12.273 4.230 -5.630 1.00 90.12 82 LEU A CA 1
ATOM 675 C C . LEU A 1 82 ? -12.014 3.223 -6.757 1.00 90.12 82 LEU A C 1
ATOM 677 O O . LEU A 1 82 ? -11.448 3.588 -7.780 1.00 90.12 82 LEU A O 1
ATOM 681 N N . LEU A 1 83 ? -12.528 1.996 -6.635 1.00 89.06 83 LEU A N 1
ATOM 682 C CA . LEU A 1 83 ? -12.410 0.973 -7.681 1.00 89.06 83 LEU A CA 1
ATOM 683 C C . LEU A 1 83 ? -13.029 1.420 -9.016 1.00 89.06 83 LEU A C 1
ATOM 685 O O . LEU A 1 83 ? -12.521 1.102 -10.094 1.00 89.06 83 LEU A O 1
ATOM 689 N N . ALA A 1 84 ? -14.147 2.148 -8.970 1.00 93.12 84 ALA A N 1
ATOM 690 C CA . ALA A 1 84 ? -14.779 2.682 -10.171 1.00 93.12 84 ALA A CA 1
ATOM 691 C C . ALA A 1 84 ? -13.944 3.798 -10.820 1.00 93.12 84 ALA A C 1
ATOM 693 O O . ALA A 1 84 ? -13.885 3.869 -12.050 1.00 93.12 84 ALA A O 1
ATOM 694 N N . GLU A 1 85 ? -13.306 4.654 -10.021 1.00 93.38 85 GLU A N 1
ATOM 695 C CA . GLU A 1 85 ? -12.389 5.690 -10.501 1.00 93.38 85 GLU A CA 1
ATOM 696 C C . GLU A 1 85 ? -11.112 5.089 -11.087 1.00 93.38 85 GLU A C 1
ATOM 698 O O . GLU A 1 85 ? -10.768 5.423 -12.218 1.00 93.38 85 GLU A O 1
ATOM 703 N N . GLU A 1 86 ? -10.483 4.130 -10.405 1.00 88.50 86 GLU A N 1
ATOM 704 C CA . GLU A 1 86 ? -9.317 3.394 -10.910 1.00 88.50 86 GLU A CA 1
ATOM 705 C C . GLU A 1 86 ? -9.628 2.714 -12.247 1.00 88.50 86 GLU A C 1
ATOM 707 O O . GLU A 1 86 ? -8.865 2.814 -13.206 1.00 88.50 86 GLU A O 1
ATOM 712 N N . LYS A 1 87 ? -10.800 2.077 -12.368 1.00 89.38 87 LYS A N 1
ATOM 713 C CA 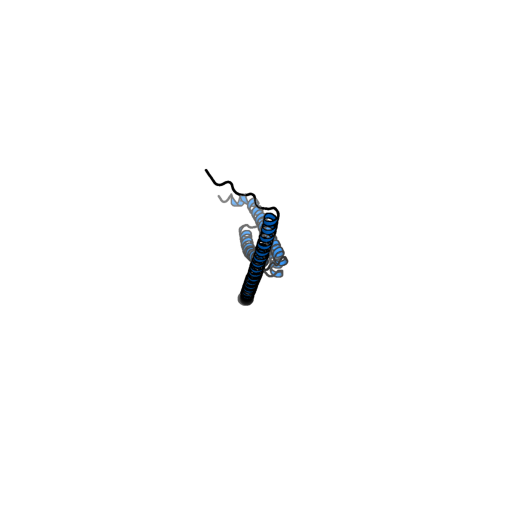. LYS A 1 87 ? -11.225 1.457 -13.629 1.00 89.38 87 LYS A CA 1
ATOM 714 C C . LYS A 1 87 ? -11.424 2.484 -14.746 1.00 89.38 87 LYS A C 1
ATOM 716 O O . LYS A 1 87 ? -11.090 2.199 -15.897 1.00 89.38 87 LYS A O 1
ATOM 721 N N . ARG A 1 88 ? -11.992 3.655 -14.438 1.00 92.81 88 ARG A N 1
ATOM 722 C CA . ARG A 1 88 ? -12.156 4.747 -15.414 1.00 92.81 88 ARG A CA 1
ATOM 723 C C . ARG A 1 88 ? -10.809 5.299 -15.854 1.00 92.81 88 ARG A C 1
ATOM 725 O O . ARG A 1 88 ? -10.629 5.538 -17.044 1.00 92.81 88 ARG A O 1
ATOM 732 N N . GLU A 1 89 ? -9.887 5.477 -14.919 1.00 89.12 89 GLU A N 1
ATOM 733 C CA . GLU A 1 89 ? -8.550 5.977 -15.211 1.00 89.12 89 GLU A CA 1
ATOM 734 C C . GLU A 1 89 ? -7.753 4.976 -16.049 1.00 89.12 89 GLU A C 1
ATOM 736 O O . GLU A 1 89 ? -7.204 5.350 -17.081 1.00 89.12 89 GLU A O 1
ATOM 741 N N . ASN A 1 90 ? -7.801 3.686 -15.712 1.00 85.25 90 ASN A N 1
ATOM 742 C CA . ASN A 1 90 ? -7.177 2.636 -16.518 1.00 85.25 90 ASN A CA 1
ATOM 743 C C . ASN A 1 90 ? -7.740 2.597 -17.944 1.00 85.25 90 ASN A C 1
ATOM 745 O O . ASN A 1 90 ? -6.974 2.545 -18.902 1.00 85.25 90 ASN A O 1
ATOM 749 N N . ALA A 1 91 ? -9.063 2.709 -18.107 1.00 89.00 91 ALA A N 1
ATOM 750 C CA . ALA A 1 91 ? -9.679 2.788 -19.432 1.00 89.00 91 ALA A CA 1
ATOM 751 C C . ALA A 1 91 ? -9.251 4.051 -20.202 1.00 89.00 91 ALA A C 1
ATOM 753 O O . ALA A 1 91 ? -9.071 4.007 -21.419 1.00 89.00 91 ALA A O 1
ATOM 754 N N . ARG A 1 92 ? -9.063 5.181 -19.508 1.00 90.19 92 ARG A N 1
ATOM 755 C CA . ARG A 1 92 ? -8.547 6.422 -20.102 1.00 90.19 92 ARG A CA 1
ATOM 756 C C . ARG A 1 92 ? -7.102 6.254 -20.570 1.00 90.19 92 ARG A C 1
ATOM 758 O O . ARG A 1 92 ? -6.779 6.690 -21.672 1.00 90.19 92 ARG A O 1
ATOM 765 N N . ILE A 1 93 ? -6.252 5.629 -19.757 1.00 84.56 93 ILE A N 1
ATOM 766 C CA . ILE A 1 93 ? -4.852 5.331 -20.089 1.00 84.56 93 ILE A CA 1
ATOM 767 C C . ILE A 1 93 ? -4.784 4.379 -21.288 1.00 84.56 93 ILE A C 1
ATOM 769 O O . ILE A 1 93 ? -4.041 4.636 -22.231 1.00 84.56 93 ILE A O 1
ATOM 773 N N . GLU A 1 94 ? -5.590 3.319 -21.294 1.00 85.00 94 GLU A N 1
ATOM 774 C CA . GLU A 1 94 ? -5.657 2.361 -22.401 1.00 85.00 94 GLU A CA 1
ATOM 775 C C . GLU A 1 94 ? -6.134 3.027 -23.699 1.00 85.00 94 GLU A C 1
ATOM 777 O O . GLU A 1 94 ? -5.530 2.838 -24.756 1.00 85.00 94 GLU A O 1
ATOM 782 N N . TRP A 1 95 ? -7.160 3.880 -23.621 1.00 88.94 95 TRP A N 1
ATOM 783 C CA . TRP A 1 95 ? -7.623 4.655 -24.769 1.00 88.94 95 TRP A CA 1
ATOM 784 C C . TRP A 1 95 ? -6.541 5.591 -25.306 1.00 88.94 95 TRP A C 1
ATOM 786 O O . TRP A 1 95 ? -6.329 5.644 -26.516 1.00 88.94 95 TRP A O 1
ATOM 796 N N . LEU A 1 96 ? -5.824 6.289 -24.420 1.00 86.81 96 LEU A N 1
ATOM 797 C CA . LEU A 1 96 ? -4.714 7.151 -24.819 1.00 86.81 96 LEU A CA 1
ATOM 798 C C . LEU A 1 96 ? -3.639 6.368 -25.566 1.00 86.81 96 LEU A C 1
ATOM 800 O O . LEU A 1 96 ? -3.233 6.807 -26.634 1.00 86.81 96 LEU A O 1
ATOM 804 N N . ARG A 1 97 ? -3.252 5.188 -25.069 1.00 81.44 97 ARG A N 1
ATOM 805 C CA . ARG A 1 97 ? -2.281 4.312 -25.745 1.00 81.44 97 ARG A CA 1
ATOM 806 C C . ARG A 1 97 ? -2.756 3.857 -27.120 1.00 81.44 97 ARG A C 1
ATOM 808 O O . ARG A 1 97 ? -1.948 3.727 -28.030 1.00 81.44 97 ARG A O 1
ATOM 815 N N . TYR A 1 98 ? -4.055 3.610 -27.277 1.00 85.31 98 TYR A N 1
ATOM 816 C CA . TYR A 1 98 ? -4.624 3.264 -28.575 1.00 85.31 98 TYR A CA 1
ATOM 817 C C . TYR A 1 98 ? -4.593 4.449 -29.553 1.00 85.31 98 TYR A C 1
ATOM 819 O O . TYR A 1 98 ? -4.293 4.269 -30.732 1.00 85.31 98 TYR A O 1
ATOM 827 N N . THR A 1 99 ? -4.911 5.659 -29.083 1.00 90.12 99 THR A N 1
ATOM 828 C CA . THR A 1 99 ? -4.975 6.858 -29.938 1.00 90.12 99 THR A CA 1
ATOM 829 C C . THR A 1 99 ? -3.622 7.503 -30.217 1.00 90.12 99 THR A C 1
ATOM 831 O O . THR A 1 99 ? -3.468 8.136 -31.258 1.00 90.12 99 THR A O 1
ATOM 834 N N . ASP A 1 100 ? -2.671 7.356 -29.299 1.00 85.50 100 ASP A N 1
ATOM 835 C CA . ASP A 1 100 ? -1.320 7.908 -29.368 1.00 85.50 100 ASP A CA 1
ATOM 836 C C . ASP A 1 100 ? -0.324 6.852 -28.852 1.00 85.50 100 ASP A C 1
ATOM 838 O O . ASP A 1 100 ? 0.054 6.859 -27.674 1.00 85.50 100 ASP A O 1
ATOM 842 N N . PRO A 1 101 ? 0.028 5.861 -29.696 1.00 79.44 101 PRO A N 1
ATOM 843 C CA . PRO A 1 101 ? 0.936 4.793 -29.306 1.00 79.44 101 PRO A CA 1
ATOM 844 C C . PRO A 1 101 ? 2.320 5.361 -28.975 1.00 79.44 101 PRO A C 1
ATOM 846 O O . PRO A 1 101 ? 2.990 5.930 -29.835 1.00 79.44 101 PRO A O 1
ATOM 849 N N . SER A 1 102 ? 2.749 5.184 -27.727 1.00 77.81 102 SER A N 1
ATOM 850 C CA . SER A 1 102 ? 4.113 5.495 -27.293 1.00 77.81 102 SER A CA 1
ATOM 851 C C . SER A 1 102 ? 5.045 4.307 -27.552 1.00 77.81 102 SER A C 1
ATOM 853 O O . SER A 1 102 ? 4.649 3.156 -27.374 1.00 77.81 102 SER A O 1
ATOM 855 N N . ASP A 1 103 ? 6.303 4.588 -27.902 1.00 76.50 103 ASP A N 1
ATOM 856 C CA . ASP A 1 103 ? 7.391 3.596 -27.989 1.00 76.50 103 ASP A CA 1
ATOM 857 C C . ASP A 1 103 ? 8.006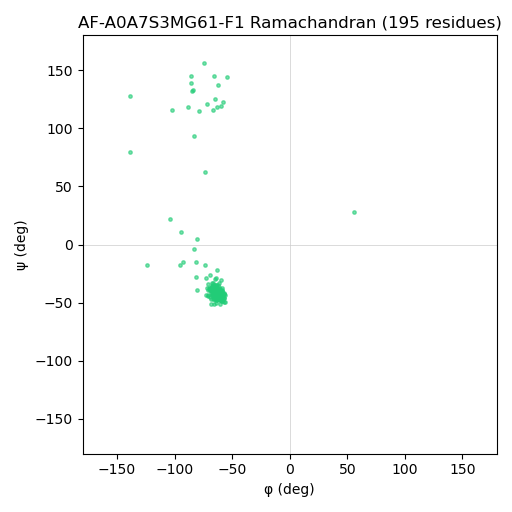 3.261 -26.607 1.00 76.50 103 ASP A C 1
ATOM 859 O O . ASP A 1 103 ? 9.041 2.584 -26.503 1.00 76.50 103 ASP A O 1
ATOM 863 N N . GLU A 1 104 ? 7.439 3.802 -25.527 1.00 83.62 104 GLU A N 1
ATOM 864 C CA . GLU A 1 104 ? 7.870 3.536 -24.156 1.00 83.62 104 GLU A CA 1
ATOM 865 C C . GLU A 1 104 ? 7.204 2.261 -23.609 1.00 83.62 104 GLU A C 1
ATOM 867 O O . GLU A 1 104 ? 5.988 2.106 -23.735 1.00 83.62 104 GLU A O 1
ATOM 872 N N . PRO A 1 105 ? 7.971 1.340 -22.992 1.00 89.38 105 PRO A N 1
ATOM 873 C CA . PRO A 1 105 ? 7.413 0.126 -22.404 1.00 89.38 105 PRO A CA 1
ATOM 874 C C . PRO A 1 105 ? 6.499 0.442 -21.218 1.00 89.38 105 PRO A C 1
ATOM 876 O O . PRO A 1 105 ? 6.782 1.331 -20.411 1.00 89.38 105 PRO A O 1
ATOM 879 N N . ASP A 1 106 ? 5.445 -0.354 -21.057 1.00 89.38 106 ASP A N 1
ATOM 880 C CA . ASP A 1 106 ? 4.618 -0.303 -19.860 1.00 89.38 106 ASP A CA 1
ATOM 881 C C . ASP A 1 106 ? 5.291 -1.047 -18.699 1.00 89.38 106 ASP A C 1
ATOM 883 O O . ASP A 1 106 ? 5.428 -2.270 -18.710 1.00 89.38 106 ASP A O 1
ATOM 887 N N . ALA A 1 107 ? 5.661 -0.308 -17.651 1.00 92.38 107 ALA A N 1
ATOM 888 C CA . ALA A 1 107 ? 6.281 -0.868 -16.453 1.00 92.38 107 ALA A CA 1
ATOM 889 C C . ALA A 1 107 ? 5.389 -1.850 -15.676 1.00 92.38 107 ALA A C 1
ATOM 891 O O . ALA A 1 107 ? 5.906 -2.671 -14.914 1.00 92.38 107 ALA A O 1
ATOM 892 N N . SER A 1 108 ? 4.067 -1.782 -15.858 1.00 88.81 108 SER A N 1
ATOM 893 C CA . SER A 1 108 ? 3.115 -2.712 -15.243 1.00 88.81 108 SER A CA 1
ATOM 894 C C . SER A 1 108 ? 2.987 -4.036 -16.010 1.00 88.81 108 SER A C 1
ATOM 896 O O . SER A 1 108 ? 2.498 -5.025 -15.458 1.00 88.81 108 SER A O 1
ATOM 898 N N . VAL A 1 109 ? 3.471 -4.088 -17.258 1.00 91.06 109 VAL A N 1
ATOM 899 C CA . VAL A 1 109 ? 3.391 -5.259 -18.136 1.00 91.06 109 VAL A CA 1
ATOM 900 C C . VAL A 1 109 ? 4.740 -5.976 -18.180 1.00 91.06 109 VAL A C 1
ATOM 902 O O . VAL A 1 109 ? 5.747 -5.477 -18.676 1.00 91.06 109 VAL A O 1
ATOM 905 N N . GLU A 1 110 ? 4.759 -7.211 -17.683 1.00 90.62 110 GLU A N 1
ATOM 906 C CA . GLU A 1 110 ? 5.991 -7.997 -17.550 1.00 90.62 110 GLU A CA 1
ATOM 907 C C . GLU A 1 110 ? 6.674 -8.294 -18.897 1.00 90.62 110 GLU A C 1
ATOM 909 O O . GLU A 1 110 ? 7.900 -8.237 -18.989 1.00 90.62 110 GLU A O 1
ATOM 914 N N . SER A 1 111 ? 5.909 -8.584 -19.955 1.00 93.19 111 SER A N 1
ATOM 915 C CA . SER A 1 111 ? 6.472 -8.828 -21.291 1.00 93.19 111 SER A CA 1
ATOM 916 C C . SER A 1 111 ? 7.184 -7.603 -21.858 1.00 93.19 111 SER A C 1
ATOM 918 O O . SER A 1 111 ? 8.239 -7.742 -22.482 1.00 93.19 111 SER A O 1
ATOM 920 N N . ASP A 1 112 ? 6.636 -6.417 -21.613 1.00 92.75 112 ASP A N 1
ATOM 921 C CA . ASP A 1 112 ? 7.161 -5.156 -22.129 1.00 92.75 112 ASP A CA 1
ATOM 922 C C . ASP A 1 112 ? 8.464 -4.816 -21.415 1.00 92.75 112 ASP A C 1
ATOM 924 O O . ASP A 1 112 ? 9.471 -4.524 -22.061 1.00 92.75 112 ASP A O 1
ATOM 928 N N . MET A 1 113 ? 8.485 -4.975 -20.088 1.00 95.62 113 MET A N 1
ATOM 929 C CA . MET A 1 113 ? 9.693 -4.803 -19.285 1.00 95.62 113 MET A CA 1
ATOM 930 C C . MET A 1 113 ? 10.797 -5.785 -19.666 1.00 95.62 113 MET A C 1
ATOM 932 O O . MET A 1 113 ? 11.942 -5.372 -19.853 1.00 95.62 113 MET A O 1
ATOM 936 N N . ASN A 1 114 ? 10.468 -7.066 -19.839 1.00 94.94 114 ASN A N 1
ATOM 937 C CA . ASN A 1 114 ? 11.443 -8.072 -20.259 1.00 94.94 114 ASN A CA 1
ATOM 938 C C . ASN A 1 114 ? 12.035 -7.740 -21.634 1.00 94.94 114 ASN A C 1
ATOM 940 O O . ASN A 1 114 ? 13.250 -7.821 -21.824 1.00 94.94 114 ASN A O 1
ATOM 944 N N . THR A 1 115 ? 11.187 -7.319 -22.574 1.00 95.25 115 THR A N 1
ATOM 945 C CA . THR A 1 115 ? 11.610 -6.922 -23.921 1.00 95.25 115 THR A CA 1
ATOM 946 C C . THR A 1 115 ? 12.504 -5.686 -23.871 1.00 95.25 115 THR A C 1
ATOM 948 O O . THR A 1 115 ? 13.584 -5.681 -24.458 1.00 95.25 115 THR A O 1
ATOM 951 N N . PHE A 1 116 ? 12.108 -4.656 -23.121 1.00 95.69 116 PHE A N 1
ATOM 952 C CA . PHE A 1 116 ? 12.897 -3.438 -22.970 1.00 95.69 116 PHE A CA 1
ATOM 953 C C . PHE A 1 116 ? 14.260 -3.706 -22.329 1.00 95.69 116 PHE A C 1
ATOM 955 O O . PHE A 1 116 ? 15.276 -3.228 -22.833 1.00 95.69 116 PHE A O 1
ATOM 962 N N . ILE A 1 117 ? 14.302 -4.492 -21.249 1.00 96.44 117 ILE A N 1
ATOM 963 C CA . ILE A 1 117 ? 15.547 -4.864 -20.567 1.00 96.44 117 ILE A CA 1
ATOM 964 C C . ILE A 1 117 ? 16.479 -5.608 -21.526 1.00 96.44 117 ILE A C 1
ATOM 966 O O . ILE A 1 117 ? 17.660 -5.267 -21.599 1.00 96.44 117 ILE A O 1
ATOM 970 N N . ALA A 1 118 ? 15.965 -6.587 -22.276 1.00 96.31 118 ALA A N 1
ATOM 971 C CA . ALA A 1 118 ? 16.753 -7.339 -23.249 1.00 96.31 118 ALA A CA 1
ATOM 972 C C . ALA A 1 118 ? 17.329 -6.424 -24.342 1.00 96.31 118 ALA A C 1
ATOM 974 O O . ALA A 1 118 ? 18.541 -6.386 -24.541 1.00 96.31 118 ALA A O 1
ATOM 975 N N . LEU A 1 119 ? 16.485 -5.600 -24.971 1.00 95.12 119 LEU A N 1
ATOM 976 C CA . LEU A 1 119 ? 16.917 -4.664 -26.013 1.00 95.12 119 LEU A CA 1
ATOM 977 C C . LEU A 1 119 ? 17.939 -3.644 -25.494 1.00 95.12 119 LEU A C 1
ATOM 979 O O . LEU A 1 119 ? 18.901 -3.316 -26.186 1.00 95.12 119 LEU A O 1
ATOM 983 N N . THR A 1 120 ? 17.760 -3.148 -24.269 1.00 95.25 120 THR A N 1
ATOM 984 C CA . THR A 1 120 ? 18.677 -2.171 -23.662 1.00 95.25 120 THR A CA 1
ATOM 985 C C . THR A 1 120 ? 20.031 -2.805 -23.342 1.00 95.25 120 THR A C 1
ATOM 987 O O . THR A 1 120 ? 21.068 -2.173 -23.555 1.00 95.25 120 THR A O 1
ATOM 990 N N . LYS A 1 121 ? 20.047 -4.062 -22.879 1.00 94.94 121 LYS A N 1
ATOM 991 C CA . LYS A 1 121 ? 21.288 -4.826 -22.676 1.00 94.94 121 LYS A CA 1
ATOM 992 C C . LYS A 1 121 ? 22.048 -5.004 -23.987 1.00 94.94 121 LYS A C 1
ATOM 994 O O . LYS A 1 121 ? 23.235 -4.680 -24.036 1.00 94.94 121 LYS A O 1
ATOM 999 N N . ASP A 1 122 ? 21.353 -5.413 -25.044 1.00 94.50 122 ASP A N 1
ATOM 1000 C CA . ASP A 1 122 ? 21.952 -5.681 -26.358 1.00 94.50 122 ASP A CA 1
ATOM 1001 C C . ASP A 1 122 ? 22.352 -4.403 -27.115 1.00 94.50 122 ASP A C 1
ATOM 1003 O O . ASP A 1 122 ? 23.164 -4.443 -28.040 1.00 94.50 122 ASP A O 1
ATOM 1007 N N . THR A 1 123 ? 21.825 -3.243 -26.713 1.00 93.62 123 THR A N 1
ATOM 1008 C CA . THR A 1 123 ? 22.185 -1.958 -27.316 1.00 93.62 123 THR A CA 1
ATOM 1009 C C . THR A 1 123 ? 23.646 -1.618 -27.016 1.00 93.62 123 THR A C 1
ATOM 1011 O O . THR A 1 123 ? 24.036 -1.386 -25.866 1.00 93.62 123 THR A O 1
ATOM 1014 N N . PHE A 1 124 ? 24.467 -1.552 -28.063 1.00 91.75 124 PHE A N 1
ATOM 1015 C CA . PHE A 1 124 ? 25.860 -1.135 -27.957 1.00 91.75 124 PHE A CA 1
ATOM 1016 C C . PHE A 1 124 ? 25.983 0.386 -28.095 1.00 91.75 124 PHE A C 1
ATOM 1018 O O . PHE A 1 124 ? 25.636 0.960 -29.127 1.00 91.75 124 PHE A O 1
ATOM 1025 N N . VAL A 1 125 ? 26.491 1.030 -27.045 1.00 89.81 125 VAL A N 1
ATOM 1026 C CA . VAL A 1 125 ? 26.844 2.452 -27.014 1.00 89.81 125 VAL A CA 1
ATOM 1027 C C . VAL A 1 125 ? 28.163 2.603 -26.269 1.00 89.81 125 VAL A C 1
ATOM 1029 O O . VAL A 1 125 ? 28.320 2.097 -25.161 1.00 89.81 125 VAL A O 1
ATOM 1032 N N . GLU A 1 126 ? 29.119 3.279 -26.893 1.00 87.31 126 GLU A N 1
ATOM 1033 C CA . GLU A 1 126 ? 30.463 3.490 -26.339 1.00 87.31 126 GLU A CA 1
ATOM 1034 C C . GLU A 1 126 ? 30.835 4.975 -26.254 1.00 87.31 126 GLU A C 1
ATOM 1036 O O . GLU A 1 126 ? 31.725 5.354 -25.502 1.00 87.31 126 GLU A O 1
ATOM 1041 N N . ASP A 1 127 ? 30.130 5.840 -26.984 1.00 90.88 127 ASP A N 1
ATOM 1042 C CA . ASP A 1 127 ? 30.312 7.283 -26.884 1.00 90.88 127 ASP A CA 1
ATOM 1043 C C . ASP A 1 127 ? 29.462 7.851 -25.747 1.00 90.88 127 ASP A C 1
ATOM 1045 O O . ASP A 1 127 ? 28.281 7.523 -25.596 1.00 90.88 127 ASP A O 1
ATOM 1049 N N . LEU A 1 128 ? 30.032 8.791 -24.989 1.00 89.75 128 LEU A N 1
ATOM 1050 C CA . LEU A 1 128 ? 29.385 9.355 -23.804 1.00 89.75 128 LEU A CA 1
ATOM 1051 C C . LEU A 1 128 ? 28.012 9.974 -24.110 1.00 89.75 128 LEU A C 1
ATOM 1053 O O . LEU A 1 128 ? 27.058 9.778 -23.361 1.00 89.75 128 LEU A O 1
ATOM 1057 N N . LYS A 1 129 ? 27.876 10.715 -25.216 1.00 92.94 129 LYS A N 1
ATOM 1058 C CA . LYS A 1 129 ? 26.627 11.421 -25.544 1.00 92.94 129 LYS A CA 1
ATOM 1059 C C . LYS A 1 129 ? 25.459 10.453 -25.837 1.00 92.94 129 LYS A C 1
ATOM 1061 O O . LYS A 1 129 ? 24.413 10.620 -25.204 1.00 92.94 129 LYS A O 1
ATOM 1066 N N . PRO A 1 130 ? 25.597 9.447 -26.724 1.00 94.44 130 PRO A N 1
ATOM 1067 C CA . PRO A 1 130 ? 24.611 8.373 -26.876 1.00 94.44 130 PRO A CA 1
ATOM 1068 C C . PRO A 1 130 ? 24.330 7.599 -25.584 1.00 94.44 130 PRO A C 1
ATOM 1070 O O . PRO A 1 130 ? 23.167 7.345 -25.278 1.00 94.44 130 PRO A O 1
ATOM 1073 N N . THR A 1 131 ? 25.359 7.289 -24.790 1.00 95.62 131 THR A N 1
ATOM 1074 C CA . THR A 1 131 ? 25.198 6.577 -23.513 1.00 95.62 131 THR A CA 1
ATOM 1075 C C . THR A 1 131 ? 24.329 7.356 -22.527 1.00 95.62 131 THR A C 1
ATOM 1077 O O . THR A 1 131 ? 23.381 6.805 -21.973 1.00 95.62 131 THR A O 1
ATOM 1080 N N . ILE A 1 132 ? 24.566 8.660 -22.357 1.00 95.94 132 ILE A N 1
ATOM 1081 C CA . ILE A 1 132 ? 23.738 9.508 -21.488 1.00 95.94 132 ILE A CA 1
ATOM 1082 C C . ILE A 1 132 ? 22.293 9.607 -22.003 1.00 95.94 132 ILE A C 1
ATOM 1084 O O . ILE A 1 132 ? 21.360 9.643 -21.201 1.00 95.94 132 ILE A O 1
ATOM 1088 N N . ALA A 1 133 ? 22.078 9.635 -23.321 1.00 95.25 133 ALA A N 1
ATOM 1089 C CA . ALA A 1 133 ? 20.728 9.626 -23.887 1.00 95.25 133 ALA A CA 1
ATOM 1090 C C . ALA A 1 133 ? 19.991 8.305 -23.599 1.00 95.25 133 ALA A C 1
ATOM 1092 O O . ALA A 1 133 ? 18.826 8.335 -23.201 1.00 95.25 133 ALA A O 1
ATOM 1093 N N . LEU A 1 134 ? 20.679 7.166 -23.731 1.00 95.00 134 LEU A N 1
ATOM 1094 C CA . LEU A 1 134 ? 20.137 5.854 -23.374 1.00 95.00 134 LEU A CA 1
ATOM 1095 C C . LEU A 1 134 ? 19.774 5.792 -21.885 1.00 95.00 134 LEU A C 1
ATOM 1097 O O . LEU A 1 134 ? 18.669 5.384 -21.543 1.00 95.00 134 LEU A O 1
ATOM 1101 N N . ILE A 1 135 ? 20.661 6.262 -21.008 1.00 96.06 135 ILE A N 1
ATOM 1102 C CA . ILE A 1 135 ? 20.439 6.280 -19.554 1.00 96.06 135 ILE A CA 1
ATOM 1103 C C . ILE A 1 135 ? 19.225 7.122 -19.183 1.00 96.06 135 ILE A C 1
ATOM 1105 O O . ILE A 1 135 ? 18.418 6.680 -18.378 1.00 96.06 135 ILE A O 1
ATOM 1109 N N . LYS A 1 136 ? 19.036 8.292 -19.805 1.00 95.31 136 LYS A N 1
ATOM 1110 C CA . LYS A 1 136 ? 17.833 9.107 -19.578 1.00 95.31 136 LYS A CA 1
ATOM 1111 C C . LYS A 1 136 ? 16.554 8.350 -19.926 1.00 95.31 136 LYS A C 1
ATOM 1113 O O . LYS A 1 136 ? 15.576 8.447 -19.192 1.00 95.31 136 LYS A O 1
ATOM 1118 N N . ARG A 1 137 ? 16.561 7.579 -21.018 1.00 94.06 137 ARG A N 1
ATOM 1119 C CA . ARG A 1 137 ? 15.425 6.721 -21.380 1.00 94.06 137 ARG A CA 1
ATOM 1120 C C . ARG A 1 137 ? 15.205 5.632 -20.329 1.00 94.06 137 ARG A C 1
ATOM 1122 O O . ARG A 1 137 ? 14.077 5.428 -19.901 1.00 94.06 137 ARG A O 1
ATOM 1129 N N . VAL A 1 138 ? 16.272 4.971 -19.881 1.00 95.81 138 VAL A N 1
ATOM 1130 C CA . VAL A 1 138 ? 16.203 3.951 -18.822 1.00 95.81 138 VAL A CA 1
ATOM 1131 C C . VAL A 1 138 ? 15.687 4.539 -17.504 1.00 95.81 138 VAL A C 1
ATOM 1133 O O . VAL A 1 138 ? 14.885 3.898 -16.834 1.00 95.81 138 VAL A O 1
ATOM 1136 N N . GLU A 1 139 ? 16.074 5.768 -17.156 1.00 95.50 139 GLU A N 1
ATOM 1137 C CA . GLU A 1 139 ? 15.624 6.464 -15.947 1.00 95.50 139 GLU A CA 1
ATOM 1138 C C . GLU A 1 139 ? 14.115 6.751 -15.968 1.00 95.50 139 GLU A C 1
ATOM 1140 O O . GLU A 1 139 ? 13.444 6.555 -14.955 1.00 95.50 139 GLU A O 1
ATOM 1145 N N . ILE A 1 140 ? 13.561 7.167 -17.114 1.00 93.69 140 ILE A N 1
ATOM 1146 C CA . ILE A 1 140 ? 12.109 7.364 -17.273 1.00 93.69 140 ILE A CA 1
ATOM 1147 C C . ILE A 1 140 ? 11.364 6.062 -16.954 1.00 93.69 140 ILE A C 1
ATOM 1149 O O . ILE A 1 140 ? 10.410 6.068 -16.174 1.00 93.69 140 ILE A O 1
ATOM 1153 N N . ILE A 1 141 ? 11.846 4.936 -17.486 1.00 95.00 141 ILE A N 1
ATOM 1154 C CA . ILE A 1 141 ? 11.239 3.625 -17.236 1.00 95.00 141 ILE A CA 1
ATOM 1155 C C . ILE A 1 141 ? 11.452 3.178 -15.789 1.00 95.00 141 ILE A C 1
ATOM 1157 O O . ILE A 1 141 ? 10.523 2.668 -15.170 1.00 95.00 141 ILE A O 1
ATOM 1161 N N . ALA A 1 142 ? 12.624 3.425 -15.201 1.00 96.38 142 ALA A N 1
ATOM 1162 C CA . ALA A 1 142 ? 12.880 3.119 -13.796 1.00 96.38 142 ALA A CA 1
ATOM 1163 C C . ALA A 1 142 ? 11.889 3.843 -12.869 1.00 96.38 142 ALA A C 1
ATOM 1165 O O . ALA A 1 142 ? 11.323 3.206 -11.986 1.00 96.38 142 ALA A O 1
ATOM 1166 N N . ARG A 1 143 ? 11.582 5.123 -13.120 1.00 95.44 143 ARG A N 1
ATOM 1167 C CA . ARG A 1 143 ? 10.552 5.862 -12.362 1.00 95.44 143 ARG A CA 1
ATOM 1168 C C . ARG A 1 143 ? 9.159 5.246 -12.512 1.00 95.44 143 ARG A C 1
ATOM 1170 O O . ARG A 1 143 ? 8.406 5.178 -11.545 1.00 95.44 143 ARG A O 1
ATOM 1177 N N . ALA A 1 144 ? 8.809 4.769 -13.706 1.00 93.81 144 ALA A N 1
ATOM 1178 C CA . ALA A 1 144 ? 7.551 4.053 -13.906 1.00 93.81 144 ALA A CA 1
ATOM 1179 C C . ALA A 1 144 ? 7.516 2.729 -13.112 1.00 93.81 144 ALA A C 1
ATOM 1181 O O . ALA A 1 144 ? 6.499 2.408 -12.500 1.00 93.81 144 ALA A O 1
ATOM 1182 N N . VAL A 1 145 ? 8.635 2.001 -13.037 1.00 96.31 145 VAL A N 1
ATOM 1183 C CA . VAL A 1 145 ? 8.760 0.791 -12.203 1.00 96.31 145 VAL A CA 1
ATOM 1184 C C . VAL A 1 145 ? 8.696 1.123 -10.703 1.00 96.31 145 VAL A C 1
ATOM 1186 O O . VAL A 1 145 ? 8.104 0.359 -9.942 1.00 96.31 145 VAL A O 1
ATOM 1189 N N . GLU A 1 146 ? 9.239 2.262 -10.257 1.00 96.44 146 GLU A N 1
ATOM 1190 C CA . GLU A 1 146 ? 9.096 2.734 -8.869 1.00 96.44 146 GLU A CA 1
ATOM 1191 C C . GLU A 1 146 ? 7.628 2.977 -8.495 1.00 96.44 146 GLU A C 1
ATOM 1193 O O . GLU A 1 146 ? 7.218 2.619 -7.390 1.00 96.44 146 GLU A O 1
ATOM 1198 N N . ASN A 1 147 ? 6.817 3.510 -9.417 1.00 93.75 147 ASN A N 1
ATOM 1199 C CA . ASN A 1 147 ? 5.377 3.668 -9.197 1.00 93.75 147 ASN A CA 1
ATOM 1200 C C . ASN A 1 147 ? 4.687 2.307 -9.021 1.00 93.75 147 ASN A C 1
ATOM 1202 O O . ASN A 1 147 ? 3.969 2.113 -8.040 1.00 93.75 147 ASN A O 1
ATOM 1206 N N . VAL A 1 148 ? 4.981 1.335 -9.894 1.00 94.81 148 VAL A N 1
ATOM 1207 C CA . VAL A 1 148 ? 4.463 -0.045 -9.779 1.00 94.81 148 VAL A CA 1
ATOM 1208 C C . VAL A 1 148 ? 4.885 -0.683 -8.452 1.00 94.81 148 VAL A C 1
ATOM 1210 O O . VAL A 1 148 ? 4.097 -1.360 -7.785 1.00 94.81 148 VAL A O 1
ATOM 1213 N N . TRP A 1 149 ? 6.123 -0.443 -8.015 1.00 96.25 149 TRP A N 1
ATOM 1214 C CA . TRP A 1 149 ? 6.590 -0.885 -6.706 1.00 96.25 149 TRP A CA 1
ATOM 1215 C C . TRP A 1 149 ? 5.811 -0.213 -5.562 1.00 96.25 149 TRP A C 1
ATOM 1217 O O . TRP A 1 149 ? 5.371 -0.905 -4.641 1.00 96.25 149 TRP A O 1
ATOM 1227 N N . GLY A 1 150 ? 5.567 1.096 -5.629 1.00 93.88 150 GLY A N 1
ATOM 1228 C CA . GLY A 1 150 ? 4.756 1.833 -4.655 1.00 93.88 150 GLY A CA 1
ATOM 1229 C C . GLY A 1 150 ? 3.319 1.308 -4.551 1.00 93.88 150 GLY A C 1
ATOM 1230 O O . GLY A 1 150 ? 2.834 1.029 -3.452 1.00 93.88 150 GLY A O 1
ATOM 1231 N N . GLU A 1 151 ? 2.660 1.074 -5.684 1.00 91.12 151 GLU A N 1
ATOM 1232 C CA . GLU A 1 151 ? 1.313 0.489 -5.748 1.00 91.12 151 GLU A CA 1
ATOM 1233 C C . GLU A 1 151 ? 1.276 -0.933 -5.173 1.00 91.12 151 GLU A C 1
ATOM 1235 O O . GLU A 1 151 ? 0.347 -1.311 -4.450 1.00 91.12 151 GLU A O 1
ATOM 1240 N N . SER A 1 152 ? 2.323 -1.725 -5.413 1.00 93.50 152 SER A N 1
ATOM 1241 C CA . SER A 1 152 ? 2.435 -3.073 -4.848 1.00 93.50 152 SER A CA 1
ATOM 1242 C C . SER A 1 152 ? 2.531 -3.075 -3.314 1.00 93.50 152 SER A C 1
ATOM 1244 O O . SER A 1 152 ? 2.079 -4.024 -2.665 1.00 93.50 152 SER A O 1
ATOM 1246 N N . LEU A 1 153 ? 3.076 -2.009 -2.708 1.00 91.69 153 LEU A N 1
ATOM 1247 C CA . LEU A 1 153 ? 3.096 -1.840 -1.253 1.00 91.69 153 LEU A CA 1
ATOM 1248 C C . LEU A 1 153 ? 1.698 -1.534 -0.716 1.00 91.69 153 LEU A C 1
ATOM 1250 O O . LEU A 1 153 ? 1.292 -2.135 0.282 1.00 91.69 153 LEU A O 1
ATOM 1254 N N . ALA A 1 154 ? 0.956 -0.653 -1.391 1.00 88.12 154 ALA A N 1
ATOM 1255 C CA . ALA A 1 154 ? -0.414 -0.305 -1.019 1.00 88.12 154 ALA A CA 1
ATOM 1256 C C . ALA A 1 154 ? -1.355 -1.519 -1.112 1.00 88.12 154 ALA A C 1
ATOM 1258 O O . ALA A 1 154 ? -2.113 -1.798 -0.183 1.00 88.12 154 ALA A O 1
ATOM 1259 N N . THR A 1 155 ? -1.234 -2.301 -2.186 1.00 87.25 155 THR A N 1
ATOM 1260 C CA . THR A 1 155 ? -2.048 -3.504 -2.446 1.00 87.25 155 THR A CA 1
ATOM 1261 C C . THR A 1 155 ? -1.542 -4.764 -1.738 1.00 87.25 155 THR A C 1
ATOM 1263 O O . THR A 1 155 ? -2.179 -5.814 -1.805 1.00 87.25 155 THR A O 1
ATOM 1266 N N . ARG A 1 156 ? -0.399 -4.687 -1.039 1.00 91.50 156 ARG A N 1
ATOM 1267 C CA . ARG A 1 156 ? 0.282 -5.818 -0.375 1.00 91.50 156 ARG A CA 1
ATOM 1268 C C . ARG A 1 156 ? 0.601 -6.986 -1.321 1.00 91.50 156 ARG A C 1
ATOM 1270 O O . ARG A 1 156 ? 0.720 -8.132 -0.881 1.00 91.50 156 ARG A O 1
ATOM 1277 N N . ASN A 1 157 ? 0.789 -6.709 -2.610 1.00 92.25 157 ASN A N 1
ATOM 1278 C CA . ASN A 1 157 ? 1.122 -7.718 -3.608 1.00 92.25 157 ASN A CA 1
ATOM 1279 C C . ASN A 1 157 ? 2.631 -8.008 -3.612 1.00 92.25 157 ASN A C 1
ATOM 1281 O O . ASN A 1 157 ? 3.421 -7.349 -4.286 1.00 92.25 157 ASN A O 1
ATOM 1285 N N . VAL A 1 158 ? 3.037 -9.028 -2.853 1.00 94.44 158 VAL A N 1
ATOM 1286 C CA . VAL A 1 158 ? 4.453 -9.392 -2.665 1.00 94.44 158 VAL A CA 1
ATOM 1287 C C . VAL A 1 158 ? 5.140 -9.810 -3.969 1.00 94.44 158 VAL A C 1
ATOM 1289 O O . VAL A 1 158 ? 6.323 -9.526 -4.147 1.00 94.44 158 VAL A O 1
ATOM 1292 N N . VAL A 1 159 ? 4.420 -10.467 -4.882 1.00 94.62 159 VAL A N 1
ATOM 1293 C CA . VAL A 1 159 ? 4.994 -10.960 -6.144 1.00 94.62 159 VAL A CA 1
ATOM 1294 C C . VAL A 1 159 ? 5.373 -9.790 -7.044 1.00 94.62 159 VAL A C 1
ATOM 1296 O O . VAL A 1 159 ? 6.517 -9.706 -7.485 1.00 94.62 159 VAL A O 1
ATOM 1299 N N . VAL A 1 160 ? 4.438 -8.860 -7.261 1.00 93.75 160 VAL A N 1
ATOM 1300 C CA . VAL A 1 160 ? 4.681 -7.656 -8.072 1.00 93.75 160 VAL A CA 1
ATOM 1301 C C . VAL A 1 160 ? 5.771 -6.798 -7.440 1.00 93.75 160 VAL A C 1
ATOM 1303 O O . VAL A 1 160 ? 6.677 -6.349 -8.136 1.00 93.75 160 VAL A O 1
ATOM 1306 N N . ARG A 1 161 ? 5.752 -6.656 -6.110 1.00 95.06 161 ARG A N 1
ATOM 1307 C CA . ARG A 1 161 ? 6.774 -5.910 -5.371 1.00 95.06 161 ARG A CA 1
ATOM 1308 C C . ARG A 1 161 ? 8.183 -6.432 -5.626 1.00 95.06 161 ARG A C 1
ATOM 1310 O O . ARG A 1 161 ? 9.089 -5.647 -5.890 1.00 95.06 161 ARG A O 1
ATOM 1317 N N . ASN A 1 162 ? 8.375 -7.745 -5.512 1.00 95.75 162 ASN A N 1
ATOM 1318 C CA . ASN A 1 162 ? 9.693 -8.347 -5.682 1.00 95.75 162 ASN A CA 1
ATOM 1319 C C . ASN A 1 162 ? 10.170 -8.217 -7.133 1.00 95.75 162 ASN A C 1
ATOM 1321 O O . ASN A 1 162 ? 11.302 -7.798 -7.350 1.00 95.75 162 ASN A O 1
ATOM 1325 N N . LYS A 1 163 ? 9.292 -8.466 -8.114 1.00 95.44 163 LYS A N 1
ATOM 1326 C CA . LYS A 1 163 ? 9.619 -8.290 -9.537 1.00 95.44 163 LYS A CA 1
ATOM 1327 C C . LYS A 1 163 ? 9.979 -6.845 -9.884 1.00 95.44 163 LYS A C 1
ATOM 1329 O O . LYS A 1 163 ? 10.961 -6.607 -10.578 1.00 95.44 163 LYS A O 1
ATOM 1334 N N . ALA A 1 164 ? 9.221 -5.869 -9.384 1.00 96.31 164 ALA A N 1
ATOM 1335 C CA . ALA A 1 164 ? 9.526 -4.458 -9.606 1.00 96.31 164 ALA A CA 1
ATOM 1336 C C . ALA A 1 164 ? 10.905 -4.092 -9.029 1.00 96.31 164 ALA A C 1
ATOM 1338 O O . ALA A 1 164 ? 11.687 -3.404 -9.678 1.00 96.31 164 ALA A O 1
ATOM 1339 N N . LEU A 1 165 ? 11.247 -4.624 -7.852 1.00 96.44 165 LEU A N 1
ATOM 1340 C CA . LEU A 1 165 ? 12.561 -4.422 -7.245 1.00 96.44 165 LEU A CA 1
ATOM 1341 C C . LEU A 1 165 ? 13.691 -5.088 -8.051 1.00 96.44 165 LEU A C 1
ATOM 1343 O O . LEU A 1 165 ? 14.731 -4.468 -8.259 1.00 96.44 165 LEU A O 1
ATOM 1347 N N . GLU A 1 166 ? 13.485 -6.307 -8.554 1.00 97.00 166 GLU A N 1
ATOM 1348 C CA . GLU A 1 166 ? 14.424 -6.989 -9.461 1.00 97.00 166 GLU A CA 1
ATOM 1349 C C . GLU A 1 166 ? 14.650 -6.192 -10.755 1.00 97.00 166 GLU A C 1
ATOM 1351 O O . GLU A 1 166 ? 15.792 -6.026 -11.196 1.00 97.00 166 GLU A O 1
ATOM 1356 N N . ASN A 1 167 ? 13.581 -5.634 -11.329 1.00 97.44 167 ASN A N 1
ATOM 1357 C CA . ASN A 1 167 ? 13.662 -4.767 -12.500 1.00 97.44 167 ASN A CA 1
ATOM 1358 C C . ASN A 1 167 ? 14.467 -3.498 -12.199 1.00 97.44 167 ASN A C 1
ATOM 1360 O O . ASN A 1 167 ? 15.361 -3.164 -12.970 1.00 97.44 167 ASN A O 1
ATOM 1364 N N . LEU A 1 168 ? 14.225 -2.819 -11.071 1.00 97.69 168 LEU A N 1
ATOM 1365 C CA . LEU A 1 168 ? 14.982 -1.618 -10.683 1.00 97.69 168 LEU A CA 1
ATOM 1366 C C . LEU A 1 168 ? 16.478 -1.896 -10.532 1.00 97.69 168 LEU A C 1
ATOM 1368 O O . LEU A 1 168 ? 17.301 -1.130 -11.035 1.00 97.69 168 LEU A O 1
ATOM 1372 N N . VAL A 1 169 ? 16.834 -3.004 -9.876 1.00 97.94 169 VAL A N 1
ATOM 1373 C CA . VAL A 1 169 ? 18.234 -3.433 -9.750 1.00 97.94 169 VAL A CA 1
ATOM 1374 C C . VAL A 1 169 ? 18.833 -3.689 -11.131 1.00 97.94 169 VAL A C 1
ATOM 1376 O O . VAL A 1 169 ? 19.886 -3.148 -11.452 1.00 97.94 169 VAL A O 1
ATOM 1379 N N . THR A 1 170 ? 18.124 -4.425 -11.987 1.00 97.69 170 THR A N 1
ATOM 1380 C CA . THR A 1 170 ? 18.593 -4.737 -13.343 1.00 97.69 170 THR A CA 1
ATOM 1381 C C . THR A 1 170 ? 18.801 -3.478 -14.187 1.00 97.69 170 THR A C 1
ATOM 1383 O O . THR A 1 170 ? 19.818 -3.354 -14.865 1.00 97.69 170 THR A O 1
ATOM 1386 N N . LEU A 1 171 ? 17.865 -2.526 -14.150 1.00 97.56 171 LEU A N 1
ATOM 1387 C CA . LEU A 1 171 ? 17.977 -1.262 -14.883 1.00 97.56 171 LEU A CA 1
ATOM 1388 C C . LEU A 1 171 ? 19.154 -0.427 -14.370 1.00 97.56 171 LEU A C 1
ATOM 1390 O O . LEU A 1 171 ? 19.899 0.136 -15.172 1.00 97.56 171 LEU A O 1
ATOM 1394 N N . ARG A 1 172 ? 19.362 -0.382 -13.047 1.00 97.56 172 ARG A N 1
ATOM 1395 C CA . ARG A 1 172 ? 20.529 0.266 -12.436 1.00 97.56 172 ARG A CA 1
ATOM 1396 C C . ARG A 1 172 ? 21.831 -0.346 -12.937 1.00 97.56 172 ARG A C 1
ATOM 1398 O O . ARG A 1 172 ? 22.725 0.399 -13.331 1.00 97.56 172 ARG A O 1
ATOM 1405 N N . ASP A 1 173 ? 21.930 -1.667 -12.931 1.00 97.62 173 ASP A N 1
ATOM 1406 C CA . ASP A 1 173 ? 23.151 -2.363 -13.331 1.00 97.62 173 ASP A CA 1
ATOM 1407 C C . ASP A 1 173 ? 23.467 -2.122 -14.813 1.00 97.62 173 ASP A C 1
ATOM 1409 O O . ASP A 1 173 ? 24.612 -1.830 -15.147 1.00 97.62 173 ASP A O 1
ATOM 1413 N N . ILE A 1 174 ? 22.449 -2.109 -15.686 1.00 96.50 174 ILE A N 1
ATOM 1414 C CA . ILE A 1 174 ? 22.614 -1.728 -17.098 1.00 96.50 174 ILE A CA 1
ATOM 1415 C C . ILE A 1 174 ? 23.143 -0.296 -17.221 1.00 96.50 174 ILE A C 1
ATOM 1417 O O . ILE A 1 174 ? 24.080 -0.054 -17.978 1.00 96.50 174 ILE A O 1
ATOM 1421 N N . MET A 1 175 ? 22.560 0.671 -16.501 1.00 96.50 175 MET A N 1
ATOM 1422 C CA . MET A 1 175 ? 23.022 2.065 -16.567 1.00 96.50 175 MET A CA 1
ATOM 1423 C C . MET A 1 175 ? 24.494 2.189 -16.164 1.00 96.50 175 MET A C 1
ATOM 1425 O O . MET A 1 175 ? 25.247 2.887 -16.842 1.00 96.50 175 MET A O 1
ATOM 1429 N N . LEU A 1 176 ? 24.902 1.500 -15.095 1.00 96.62 176 LEU A N 1
ATOM 1430 C CA . LEU A 1 176 ? 26.290 1.488 -14.634 1.00 96.62 176 LEU A CA 1
ATOM 1431 C C . LEU A 1 176 ? 27.220 0.846 -15.668 1.00 96.62 176 LEU A C 1
ATOM 1433 O O . LEU A 1 176 ? 28.215 1.457 -16.037 1.00 96.62 176 LEU A O 1
ATOM 1437 N N . GLU A 1 177 ? 26.857 -0.317 -16.210 1.00 96.44 177 GLU A N 1
ATOM 1438 C CA . GLU A 1 177 ? 27.651 -1.007 -17.232 1.00 96.44 177 GLU A CA 1
ATOM 1439 C C . GLU A 1 177 ? 27.879 -0.125 -18.470 1.00 96.44 177 GLU A C 1
ATOM 1441 O O . GLU A 1 177 ? 29.005 0.015 -18.950 1.00 96.44 177 GLU A O 1
ATOM 1446 N N . 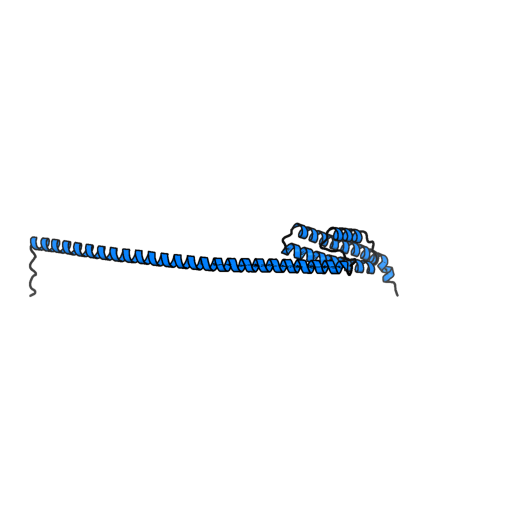LYS A 1 178 ? 26.824 0.526 -18.980 1.00 95.50 178 LYS A N 1
ATOM 1447 C CA . LYS A 1 178 ? 26.946 1.407 -20.153 1.00 95.50 178 LYS A CA 1
ATOM 1448 C C . LYS A 1 178 ? 27.782 2.655 -19.843 1.00 95.50 178 LYS A C 1
ATOM 1450 O O . LYS A 1 178 ? 28.551 3.087 -20.704 1.00 95.50 178 LYS A O 1
ATOM 1455 N N . LEU A 1 179 ? 27.663 3.225 -18.636 1.00 95.75 179 LEU A N 1
ATOM 1456 C CA . LEU A 1 179 ? 28.518 4.333 -18.189 1.00 95.75 179 LEU A CA 1
ATOM 1457 C C . LEU A 1 179 ? 29.984 3.924 -18.113 1.00 95.75 179 LEU A C 1
ATOM 1459 O O . LEU A 1 179 ? 30.836 4.683 -18.572 1.00 95.75 179 LEU A O 1
ATOM 1463 N N . ASP A 1 180 ? 30.275 2.748 -17.566 1.00 95.38 180 ASP A N 1
ATOM 1464 C CA . ASP A 1 180 ? 31.639 2.247 -17.430 1.00 95.38 180 ASP A CA 1
ATOM 1465 C C . ASP A 1 180 ? 32.287 2.064 -18.806 1.00 95.38 180 ASP A C 1
ATOM 1467 O O . ASP A 1 180 ? 33.382 2.576 -19.034 1.00 95.38 180 ASP A O 1
ATOM 1471 N N . ILE A 1 181 ? 31.584 1.442 -19.763 1.00 93.81 181 ILE A N 1
ATOM 1472 C CA . ILE A 1 181 ? 32.067 1.280 -21.148 1.00 93.81 181 ILE A CA 1
ATOM 1473 C C . ILE A 1 181 ? 32.397 2.641 -21.775 1.00 93.81 181 ILE A C 1
ATOM 1475 O O . ILE A 1 181 ? 33.489 2.831 -22.319 1.00 93.81 181 ILE A O 1
ATOM 1479 N N . ALA A 1 182 ? 31.483 3.609 -21.670 1.00 94.00 182 ALA A N 1
ATOM 1480 C CA . ALA A 1 182 ? 31.693 4.930 -22.255 1.00 94.00 182 ALA A CA 1
ATOM 1481 C C . ALA A 1 182 ? 32.817 5.717 -21.569 1.00 94.00 182 ALA A C 1
ATOM 1483 O O . ALA A 1 182 ? 33.577 6.433 -22.224 1.00 94.00 182 ALA A O 1
ATOM 1484 N N . THR A 1 183 ? 32.951 5.564 -20.252 1.00 92.81 183 THR A N 1
ATOM 1485 C CA . THR A 1 183 ? 34.019 6.193 -19.470 1.00 92.81 183 THR A CA 1
ATOM 1486 C C . THR A 1 183 ? 35.375 5.601 -19.834 1.00 92.81 183 THR A C 1
ATOM 1488 O O . THR A 1 183 ? 36.333 6.348 -20.017 1.00 92.81 183 THR A O 1
ATOM 1491 N N . VAL A 1 184 ? 35.465 4.280 -20.013 1.00 93.12 184 VAL A N 1
ATOM 1492 C CA . VAL A 1 184 ? 36.693 3.615 -20.468 1.00 93.12 184 VAL A CA 1
ATOM 1493 C C . VAL A 1 184 ? 37.115 4.145 -21.834 1.00 93.12 184 VAL A C 1
ATOM 1495 O O . VAL A 1 184 ? 38.276 4.520 -21.988 1.00 93.12 184 VAL A O 1
ATOM 1498 N N . LYS A 1 185 ? 36.193 4.247 -22.801 1.00 90.06 185 LYS A N 1
ATOM 1499 C CA . LYS A 1 185 ? 36.507 4.815 -24.120 1.00 90.06 185 LYS A CA 1
ATOM 1500 C C . LYS A 1 185 ? 36.991 6.262 -24.003 1.00 90.06 185 LYS A C 1
ATOM 1502 O O . LYS A 1 185 ? 38.031 6.604 -24.555 1.00 90.06 185 LYS A O 1
ATOM 1507 N N . LEU A 1 186 ? 36.292 7.099 -23.235 1.00 89.00 186 LEU A N 1
ATOM 1508 C CA . LEU A 1 186 ? 36.689 8.494 -23.018 1.00 89.00 186 LEU A CA 1
ATOM 1509 C C . LEU A 1 186 ? 38.107 8.614 -22.437 1.00 89.00 186 LEU A C 1
ATOM 1511 O O . LEU A 1 186 ? 38.873 9.471 -22.867 1.00 89.00 186 LEU A O 1
ATOM 1515 N N . LEU A 1 187 ? 38.455 7.762 -21.470 1.00 89.56 187 LEU A N 1
ATOM 1516 C CA . LEU A 1 187 ? 39.781 7.748 -20.851 1.00 89.56 187 LEU A CA 1
ATOM 1517 C C . LEU A 1 187 ? 40.864 7.209 -21.792 1.00 89.56 187 LEU A C 1
ATOM 1519 O O . LEU A 1 187 ? 41.993 7.678 -21.738 1.00 89.56 187 LEU A O 1
ATOM 1523 N N . GLN A 1 188 ? 40.542 6.249 -22.662 1.00 87.44 188 GLN A N 1
ATOM 1524 C CA . GLN A 1 188 ? 41.485 5.728 -23.660 1.00 87.44 188 GLN A CA 1
ATOM 1525 C C . GLN A 1 188 ? 41.857 6.771 -24.718 1.00 87.44 188 GLN A C 1
ATOM 1527 O O . GLN A 1 188 ? 43.001 6.799 -25.161 1.00 87.44 188 GLN A O 1
ATOM 1532 N N . PHE A 1 189 ? 40.912 7.632 -25.093 1.00 84.00 189 PHE A N 1
ATOM 1533 C CA . PHE A 1 189 ? 41.112 8.702 -26.074 1.00 84.00 189 PHE A CA 1
ATOM 1534 C C . PHE A 1 189 ? 41.236 10.083 -25.410 1.00 84.00 189 PHE A C 1
ATOM 1536 O O . PHE A 1 189 ? 41.006 11.110 -26.046 1.00 84.00 189 PHE A O 1
ATOM 1543 N N . SER A 1 190 ? 41.606 10.141 -24.123 1.00 80.06 190 SER A N 1
ATOM 1544 C CA . SER A 1 190 ? 41.719 11.416 -23.405 1.00 80.06 190 SER A CA 1
ATOM 1545 C C . SER A 1 190 ? 42.768 12.336 -24.023 1.00 80.06 190 SER A C 1
ATOM 1547 O O . SER A 1 190 ? 42.583 13.548 -24.032 1.00 80.06 190 SER A O 1
ATOM 1549 N N . ASP A 1 191 ? 43.839 11.770 -24.579 1.00 77.00 191 ASP A N 1
ATOM 1550 C CA . ASP A 1 191 ? 44.912 12.530 -25.225 1.00 77.00 191 ASP A CA 1
ATOM 1551 C C . ASP A 1 191 ? 44.438 13.221 -26.514 1.00 77.00 191 ASP A C 1
ATOM 1553 O O . ASP A 1 191 ? 44.856 14.345 -26.795 1.00 77.00 191 ASP A O 1
ATOM 1557 N N . ASP A 1 192 ? 43.499 12.615 -27.245 1.00 70.19 192 ASP A N 1
ATOM 1558 C CA . ASP A 1 192 ? 42.881 13.212 -28.437 1.00 70.19 192 ASP A CA 1
ATOM 1559 C C . ASP A 1 192 ? 41.971 14.395 -28.072 1.00 70.19 192 ASP A C 1
ATOM 1561 O O . ASP A 1 192 ? 41.796 15.321 -28.858 1.00 70.19 192 ASP A O 1
ATOM 1565 N N . HIS A 1 193 ? 41.429 14.403 -26.851 1.00 65.69 193 HIS A N 1
ATOM 1566 C CA . HIS A 1 193 ? 40.590 15.485 -26.329 1.00 65.69 193 HIS A CA 1
ATOM 1567 C C . HIS A 1 193 ? 41.367 16.560 -25.552 1.00 65.69 193 HIS A C 1
ATOM 1569 O O . HIS A 1 193 ? 40.836 17.642 -25.302 1.00 65.69 193 HIS A O 1
ATOM 1575 N N . LEU A 1 194 ? 42.613 16.282 -25.158 1.00 66.56 194 LEU A N 1
ATOM 1576 C CA . LEU A 1 194 ? 43.489 17.222 -24.450 1.00 66.56 194 LEU A CA 1
ATOM 1577 C C . LEU A 1 194 ? 44.430 17.989 -25.395 1.00 66.56 194 LEU A C 1
ATOM 1579 O O . LEU A 1 194 ? 44.950 19.036 -25.004 1.00 66.56 194 LEU A O 1
ATOM 1583 N N . ASN A 1 195 ? 44.622 17.504 -26.627 1.00 57.94 195 ASN A N 1
ATOM 1584 C CA . ASN A 1 195 ? 45.525 18.089 -27.625 1.00 57.94 195 ASN A CA 1
ATOM 1585 C C . ASN A 1 195 ? 44.864 19.070 -28.617 1.00 57.94 195 ASN A C 1
ATOM 1587 O O . ASN A 1 195 ? 45.526 19.495 -29.560 1.00 57.94 195 ASN A O 1
ATOM 1591 N N . ASP A 1 196 ? 43.618 19.500 -28.389 1.00 56.28 196 ASP A N 1
ATOM 1592 C CA . ASP A 1 196 ? 42.969 20.596 -29.137 1.00 56.28 196 ASP A CA 1
ATOM 1593 C C . ASP A 1 196 ? 43.541 21.982 -28.728 1.00 56.28 196 ASP A C 1
ATOM 1595 O O . ASP A 1 196 ? 42.849 22.848 -28.181 1.00 56.28 196 ASP A O 1
ATOM 1599 N N . ARG A 1 197 ? 44.844 22.194 -28.966 1.00 46.06 197 ARG A N 1
ATOM 1600 C CA . ARG A 1 197 ? 45.529 23.497 -28.893 1.00 46.06 197 ARG A CA 1
ATOM 1601 C C . ARG A 1 197 ? 46.091 23.926 -30.239 1.00 46.06 197 ARG A C 1
ATOM 1603 O O . ARG A 1 197 ? 46.811 23.119 -30.862 1.00 46.06 197 ARG A O 1
#

Secondary structure (DSSP, 8-state):
-PPPPPPPPHHHHHHHHHHHHHHHHHHHHHHHHHHHHHHHHHHHHHHHHHHHHHHHHHHHHHHHHHHHHHHHHHHHHHHHHHHHHHHHHHHHHHHHHHHS--SS--TT-HHHHHHHHHHHHH----SHHHHHHHHHHHHHHHHHHHHHHHHHHHTT-HHHHHHHHHHHHHHHHHHHHHHHHHHHHHHHTHHHHH---

Solvent-accessible surface area (backbone atoms only — not comparable to full-atom values): 10822 Å² total; per-residue (Å²): 139,79,85,81,80,79,81,79,52,77,65,62,56,49,53,53,46,52,53,49,53,53,50,51,51,54,50,49,54,54,50,54,50,51,53,50,53,52,50,51,52,51,51,53,50,50,54,49,52,53,49,52,52,49,52,52,52,54,54,50,53,50,53,51,48,55,52,48,52,53,52,52,50,52,50,52,51,50,50,54,48,50,53,53,49,54,53,52,48,51,51,49,52,52,49,46,45,72,79,56,73,66,95,68,66,49,58,85,39,68,70,39,43,52,50,50,53,52,54,58,68,72,54,86,51,49,52,56,70,62,34,54,54,52,41,53,54,51,50,58,47,43,54,45,25,51,49,48,29,53,52,19,62,77,71,64,37,64,68,58,28,50,52,31,50,53,48,47,53,52,53,50,52,51,45,50,53,40,49,51,49,13,50,51,47,50,63,75,46,39,66,74,70,70,59,84,119

InterPro domains:
  IPR023247 Dynein-f, intermediate chain IC97/Dnai7-like [PR02043] (95-120)
  IPR023247 Dynein-f, intermediate chain IC97/Dnai7-like [PR02043] (171-190)
  IPR023247 Dynein-f, intermediate chain IC97/Dnai7-like [PTHR20929] (1-194)
  IPR031826 IC97/Casc1, N-terminal [PF15927] (31-195)

Radius of gyration: 47.87 Å; Cα contacts (8 Å, |Δi|>4): 69; chains: 1; bounding box: 81×35×138 Å

pLDDT: mean 88.84, std 11.69, range [39.22, 98.06]

Sequence (197 aa):
MGPKKAKKTKAELEEEKLAREEEERKAKIAEDKRNAEDAEKRRLEQLRVEGEQKNARELELQRLKEEFEAITDDLKSKELQLLAEEKRENARIEWLRYTDPSDEPDASVESDMNTFIALTKDTFVEDLKPTIALIKRVEIIARAVENVWGESLATRNVVVRNKALENLVTLRDIMLEKLDIATVKLLQFSDDHLNDR